Protein AF-A0A183ELN0-F1 (afdb_monomer_lite)

Structure (mmCIF, N/CA/C/O backbone):
data_AF-A0A183ELN0-F1
#
_entry.id   AF-A0A183ELN0-F1
#
loop_
_atom_site.group_PDB
_atom_site.id
_atom_site.type_symbol
_atom_site.label_atom_id
_atom_site.label_alt_id
_atom_site.label_comp_id
_atom_site.label_asym_id
_atom_site.label_entity_id
_atom_site.label_seq_id
_atom_site.pdbx_PDB_ins_code
_atom_site.Cartn_x
_atom_site.Cartn_y
_atom_site.Cartn_z
_atom_site.occupancy
_atom_site.B_iso_or_equiv
_atom_site.auth_seq_id
_atom_site.auth_comp_id
_atom_site.auth_asym_id
_atom_site.auth_atom_id
_atom_site.pdbx_PDB_model_num
ATOM 1 N N . MET A 1 1 ? 0.798 -30.654 -16.330 1.00 40.75 1 MET A N 1
ATOM 2 C CA . MET A 1 1 ? 1.778 -29.927 -17.165 1.00 40.75 1 MET A CA 1
ATOM 3 C C . MET A 1 1 ? 1.054 -28.760 -17.810 1.00 40.75 1 MET A C 1
ATOM 5 O O . MET A 1 1 ? 0.204 -29.004 -18.654 1.00 40.75 1 MET A O 1
ATOM 9 N N . PHE A 1 2 ? 1.305 -27.523 -17.384 1.00 49.59 2 PHE A N 1
ATOM 10 C CA . PHE A 1 2 ? 0.819 -26.365 -18.137 1.00 49.59 2 PHE A CA 1
ATOM 11 C C . PHE A 1 2 ? 1.759 -26.178 -19.331 1.00 49.59 2 PHE A C 1
ATOM 13 O O . PHE A 1 2 ? 2.960 -26.009 -19.137 1.00 49.59 2 PHE A O 1
ATOM 20 N N . GLN A 1 3 ? 1.237 -26.316 -20.551 1.00 63.47 3 GLN A N 1
ATOM 21 C CA . GLN A 1 3 ? 1.989 -26.006 -21.765 1.00 63.47 3 GLN A CA 1
ATOM 22 C C . GLN A 1 3 ? 2.299 -24.508 -21.789 1.00 63.47 3 GLN A C 1
ATOM 24 O O . GLN A 1 3 ? 1.417 -23.674 -21.592 1.00 63.47 3 GLN A O 1
ATOM 29 N N . ASP A 1 4 ? 3.569 -24.192 -22.020 1.00 69.19 4 ASP A N 1
ATOM 30 C CA . ASP A 1 4 ? 4.091 -22.834 -22.129 1.00 69.19 4 ASP A CA 1
ATOM 31 C C . ASP A 1 4 ? 3.572 -22.207 -23.440 1.00 69.19 4 ASP A C 1
ATOM 33 O O . ASP A 1 4 ? 4.168 -22.341 -24.509 1.00 69.19 4 ASP A O 1
ATOM 37 N N . CYS A 1 5 ? 2.404 -21.565 -23.393 1.00 77.38 5 CYS A N 1
ATOM 38 C CA . CYS A 1 5 ? 1.825 -20.890 -24.553 1.00 77.38 5 CYS A CA 1
ATOM 39 C C . CYS A 1 5 ? 2.474 -19.514 -24.735 1.00 77.38 5 CYS A C 1
ATOM 41 O O . CYS A 1 5 ? 2.133 -18.557 -24.040 1.00 77.38 5 CYS A O 1
ATOM 43 N N . ARG A 1 6 ? 3.403 -19.404 -25.691 1.00 81.81 6 ARG A N 1
ATOM 44 C CA . ARG A 1 6 ? 4.065 -18.139 -26.044 1.00 81.81 6 ARG A CA 1
ATOM 45 C C . ARG A 1 6 ? 3.425 -17.522 -27.281 1.00 81.81 6 ARG A C 1
ATOM 47 O O . ARG A 1 6 ? 3.367 -18.144 -28.337 1.00 81.81 6 ARG A O 1
ATOM 54 N N . LEU A 1 7 ? 2.982 -16.276 -27.146 1.00 78.94 7 LEU A N 1
ATOM 55 C CA . LEU A 1 7 ? 2.489 -15.448 -28.243 1.00 78.94 7 LEU A CA 1
ATOM 56 C C . LEU A 1 7 ? 3.510 -14.342 -28.505 1.00 78.94 7 LEU A C 1
ATOM 58 O O . LEU A 1 7 ? 3.923 -13.651 -27.576 1.00 78.94 7 LEU A O 1
ATOM 62 N N . ILE A 1 8 ? 3.922 -14.188 -29.762 1.00 82.50 8 ILE A N 1
ATOM 63 C CA . ILE A 1 8 ? 4.916 -13.195 -30.180 1.00 82.50 8 ILE A CA 1
ATOM 64 C C . ILE A 1 8 ? 4.251 -12.256 -31.182 1.00 82.50 8 ILE A C 1
ATOM 66 O O . ILE A 1 8 ? 3.688 -12.702 -32.181 1.00 82.50 8 ILE A O 1
ATOM 70 N N . LEU A 1 9 ? 4.330 -10.955 -30.912 1.00 83.25 9 LEU A N 1
ATOM 71 C CA . LEU A 1 9 ? 3.876 -9.903 -31.812 1.00 83.25 9 LEU A CA 1
ATOM 72 C C . LEU A 1 9 ? 5.075 -9.047 -32.210 1.00 83.25 9 LEU A C 1
ATOM 74 O O . LEU A 1 9 ? 5.796 -8.548 -31.350 1.00 83.25 9 LEU A O 1
ATOM 78 N N . HIS A 1 10 ? 5.270 -8.859 -33.512 1.00 84.12 10 HIS A N 1
ATOM 79 C CA . HIS A 1 10 ? 6.321 -7.983 -34.010 1.00 84.12 10 HIS A CA 1
ATOM 80 C C . HIS A 1 10 ? 5.958 -6.506 -33.778 1.00 84.12 10 HIS A C 1
ATOM 82 O O . HIS A 1 10 ? 4.845 -6.086 -34.098 1.00 84.12 10 HIS A O 1
ATOM 88 N N . HIS A 1 11 ? 6.896 -5.709 -33.258 1.00 84.56 11 HIS A N 1
ATOM 89 C CA . HIS A 1 11 ? 6.630 -4.322 -32.849 1.00 84.56 11 HIS A CA 1
ATOM 90 C C . HIS A 1 11 ? 6.236 -3.392 -34.005 1.00 84.56 11 HIS A C 1
ATOM 92 O O . HIS A 1 11 ? 5.456 -2.474 -33.781 1.00 84.56 11 HIS A O 1
ATOM 98 N N . SER A 1 12 ? 6.662 -3.670 -35.245 1.00 83.50 12 SER A N 1
ATOM 99 C CA . SER A 1 12 ? 6.245 -2.876 -36.418 1.00 83.50 12 SER A CA 1
ATOM 100 C C . SER A 1 12 ? 4.736 -2.914 -36.685 1.00 83.50 12 SER A C 1
ATOM 102 O O . SER A 1 12 ? 4.197 -2.059 -37.383 1.00 83.50 12 SER A O 1
ATOM 104 N N . LEU A 1 13 ? 4.036 -3.919 -36.151 1.00 84.75 13 LEU A N 1
ATOM 105 C CA . LEU A 1 13 ? 2.591 -4.057 -36.309 1.00 84.75 13 LEU A CA 1
ATOM 106 C C . LEU A 1 13 ? 1.816 -3.160 -35.341 1.00 84.75 13 LEU A C 1
ATOM 108 O O . LEU A 1 13 ? 0.599 -3.054 -35.459 1.00 84.75 13 LEU A O 1
ATOM 112 N N . VAL A 1 14 ? 2.495 -2.514 -34.394 1.00 87.50 14 VAL A N 1
ATOM 113 C CA . VAL A 1 14 ? 1.872 -1.629 -33.414 1.00 87.50 14 VAL A CA 1
ATOM 114 C C . VAL A 1 14 ? 1.881 -0.200 -33.949 1.00 87.50 14 VAL A C 1
ATOM 116 O O . VAL A 1 14 ? 2.933 0.371 -34.206 1.00 87.50 14 VAL A O 1
ATOM 119 N N . ALA A 1 15 ? 0.690 0.366 -34.128 1.00 85.06 15 ALA A N 1
ATOM 120 C CA . ALA A 1 15 ? 0.473 1.733 -34.594 1.00 85.06 15 ALA A CA 1
ATOM 121 C C . ALA A 1 15 ? 0.593 2.765 -33.475 1.00 85.06 15 ALA A C 1
ATOM 123 O O . ALA A 1 15 ? 1.015 3.895 -33.702 1.00 85.06 15 ALA A O 1
ATOM 124 N N . GLY A 1 16 ? 0.229 2.383 -32.255 1.00 85.31 16 GLY A N 1
ATOM 125 C CA . GLY A 1 16 ? 0.272 3.292 -31.125 1.00 85.31 16 GLY A CA 1
ATOM 126 C C . GLY A 1 16 ? -0.003 2.595 -29.809 1.00 85.31 16 GLY A C 1
ATOM 127 O O . GLY A 1 16 ? -0.461 1.450 -29.760 1.00 85.31 16 GLY A O 1
ATOM 128 N N . ILE A 1 17 ? 0.289 3.313 -28.732 1.00 91.81 17 ILE A N 1
ATOM 129 C CA . ILE A 1 17 ? 0.035 2.871 -27.369 1.00 91.81 17 ILE A CA 1
ATOM 130 C C . ILE A 1 17 ? -0.742 3.957 -26.630 1.00 91.81 17 ILE A C 1
ATOM 132 O O . ILE A 1 17 ? -0.337 5.117 -26.583 1.00 91.81 17 ILE A O 1
ATOM 136 N N . GLU A 1 18 ? -1.859 3.564 -26.033 1.00 89.69 18 GLU A N 1
ATOM 137 C CA . GLU A 1 18 ? -2.720 4.434 -25.245 1.00 89.69 18 GLU A CA 1
ATOM 138 C C . GLU A 1 18 ? -2.829 3.910 -23.819 1.00 89.69 18 GLU A C 1
ATOM 140 O O . GLU A 1 18 ? -2.987 2.711 -23.565 1.00 89.69 18 GLU A O 1
ATOM 145 N N . LYS A 1 19 ? -2.766 4.831 -22.862 1.00 85.81 19 LYS A N 1
ATOM 146 C CA . LYS A 1 19 ? -2.903 4.529 -21.442 1.00 85.81 19 LYS A CA 1
ATOM 147 C C . LYS A 1 19 ? -4.269 4.991 -20.967 1.00 85.81 19 LYS A C 1
ATOM 149 O O . LYS A 1 19 ? -4.564 6.182 -20.985 1.00 85.81 19 LYS A O 1
ATOM 154 N N . HIS A 1 20 ? -5.078 4.061 -20.476 1.00 80.06 20 HIS A N 1
ATOM 155 C CA . HIS A 1 20 ? -6.300 4.419 -19.768 1.00 80.06 20 HIS A CA 1
ATOM 156 C C . HIS A 1 20 ? -6.002 4.564 -18.279 1.00 80.06 20 HIS A C 1
ATOM 158 O O . HIS A 1 20 ? -5.509 3.633 -17.637 1.00 80.06 20 HIS A O 1
ATOM 164 N N . HIS A 1 21 ? -6.294 5.748 -17.742 1.00 63.47 21 HIS A N 1
ATOM 165 C CA . HIS A 1 21 ? -6.034 6.064 -16.345 1.00 63.47 21 HIS A CA 1
ATOM 166 C C . HIS A 1 21 ? -6.971 5.307 -15.391 1.00 63.47 21 HIS A C 1
ATOM 168 O O . HIS A 1 21 ? -8.067 4.874 -15.756 1.00 63.47 21 HIS A O 1
ATOM 174 N N . LYS A 1 22 ? -6.491 5.136 -14.157 1.00 58.16 22 LYS A N 1
ATOM 175 C CA . LYS A 1 22 ? -7.112 4.368 -13.077 1.00 58.16 22 LYS A CA 1
ATOM 176 C C . LYS A 1 22 ? -8.528 4.875 -12.793 1.00 58.16 22 LYS A C 1
ATOM 178 O O . LYS A 1 22 ? -8.730 6.040 -12.469 1.00 58.16 22 LYS A O 1
ATOM 183 N N . SER A 1 23 ? -9.507 3.974 -12.842 1.00 49.91 23 SER A N 1
ATOM 184 C CA . SER A 1 23 ? -10.727 4.157 -12.054 1.00 49.91 23 SER A CA 1
ATOM 185 C C . SER A 1 23 ? -10.307 4.113 -10.583 1.00 49.91 23 SER A C 1
ATOM 187 O O . SER A 1 23 ? -9.612 3.169 -10.200 1.00 49.91 23 SER A O 1
ATOM 189 N N . MET A 1 24 ? -10.713 5.107 -9.782 1.00 54.69 24 MET A N 1
ATOM 190 C CA . MET A 1 24 ? -10.350 5.295 -8.360 1.00 54.69 24 MET A CA 1
ATOM 191 C C . MET A 1 24 ? -10.509 4.044 -7.467 1.00 54.69 24 MET A C 1
ATOM 193 O O . MET A 1 24 ? -10.002 4.016 -6.352 1.00 54.69 24 MET A O 1
ATOM 197 N N . PHE A 1 25 ? -11.166 2.991 -7.959 1.00 57.28 25 PHE A N 1
ATOM 198 C CA . PHE A 1 25 ? -11.495 1.777 -7.219 1.00 57.28 25 PHE A CA 1
ATOM 199 C C . PHE A 1 25 ? -10.745 0.508 -7.668 1.00 57.28 25 PHE A C 1
ATOM 201 O O . PHE A 1 25 ? -10.980 -0.557 -7.098 1.00 57.28 25 PHE A O 1
ATOM 208 N N . ARG A 1 26 ? -9.855 0.549 -8.678 1.00 59.41 26 ARG A N 1
ATOM 209 C CA . ARG A 1 26 ? -9.108 -0.651 -9.124 1.00 59.41 26 ARG A CA 1
ATOM 210 C C . ARG A 1 26 ? -7.592 -0.431 -9.152 1.00 59.41 26 ARG A C 1
ATOM 212 O O . ARG A 1 26 ? -7.093 0.443 -9.849 1.00 59.41 26 ARG A O 1
ATOM 219 N N . ARG A 1 27 ? -6.856 -1.294 -8.436 1.00 59.81 27 ARG A N 1
ATOM 220 C CA . ARG A 1 27 ? -5.383 -1.291 -8.266 1.00 59.81 27 ARG A CA 1
ATOM 221 C C . ARG A 1 27 ? -4.578 -1.722 -9.513 1.00 59.81 27 ARG A C 1
ATOM 223 O O . ARG A 1 27 ? -3.492 -2.267 -9.371 1.00 59.81 27 ARG A O 1
ATOM 230 N N . GLY A 1 28 ? -5.083 -1.512 -10.728 1.00 64.38 28 GLY A N 1
ATOM 231 C CA . GLY A 1 28 ? -4.433 -2.017 -11.941 1.00 64.38 28 GLY A CA 1
ATOM 232 C C . GLY A 1 28 ? -4.559 -1.087 -13.137 1.00 64.38 28 GLY A C 1
ATOM 233 O O . GLY A 1 28 ? -5.660 -0.644 -13.470 1.00 64.38 28 GLY A O 1
ATOM 234 N N . GLY A 1 29 ? -3.428 -0.804 -13.783 1.00 80.19 29 GLY A N 1
ATOM 235 C CA . GLY A 1 29 ? -3.370 -0.031 -15.016 1.00 80.19 29 GLY A CA 1
ATOM 236 C C . GLY A 1 29 ? -3.860 -0.808 -16.234 1.00 80.19 29 GLY A C 1
ATOM 237 O O . GLY A 1 29 ? -3.706 -2.031 -16.328 1.00 80.19 29 GLY A O 1
ATOM 238 N N . LYS A 1 30 ? -4.440 -0.084 -17.193 1.00 89.00 30 LYS A N 1
ATOM 239 C CA . LYS A 1 30 ? -4.860 -0.626 -18.486 1.00 89.00 30 LYS A CA 1
ATOM 240 C C . LYS A 1 30 ? -4.117 0.093 -19.604 1.00 89.00 30 LYS A C 1
ATOM 242 O O . LYS A 1 30 ? -4.206 1.313 -19.729 1.00 89.00 30 LYS A O 1
ATOM 247 N N . ILE A 1 31 ? -3.462 -0.690 -20.451 1.00 90.19 31 ILE A N 1
ATOM 248 C CA . ILE A 1 31 ? -2.777 -0.210 -21.649 1.00 90.19 31 ILE A CA 1
ATOM 249 C C . ILE A 1 31 ? -3.459 -0.824 -22.868 1.00 90.19 31 ILE A C 1
ATOM 251 O O . ILE A 1 31 ? -3.755 -2.020 -22.890 1.00 90.19 31 ILE A O 1
ATOM 255 N N . ILE A 1 32 ? -3.740 0.002 -23.869 1.00 90.38 32 ILE A N 1
ATOM 256 C CA . ILE A 1 32 ? -4.279 -0.422 -25.158 1.00 90.38 32 ILE A CA 1
ATOM 257 C C . ILE A 1 32 ? -3.183 -0.243 -26.205 1.00 90.38 32 ILE A C 1
ATOM 259 O O . ILE A 1 32 ? -2.600 0.827 -26.337 1.00 90.38 32 ILE A O 1
ATOM 263 N N . LEU A 1 33 ? -2.899 -1.315 -26.933 1.00 90.62 33 LEU A N 1
ATOM 264 C CA . LEU A 1 33 ? -2.018 -1.327 -28.090 1.00 90.62 33 LEU A CA 1
ATOM 265 C C . LEU A 1 33 ? -2.893 -1.288 -29.335 1.00 90.62 33 LEU A C 1
ATOM 267 O O . LEU A 1 33 ? -3.623 -2.246 -29.585 1.00 90.62 33 LEU A O 1
ATOM 271 N N . SER A 1 34 ? -2.816 -0.215 -30.108 1.00 89.25 34 SER A N 1
ATOM 272 C CA . SER A 1 34 ? -3.483 -0.117 -31.405 1.00 89.25 34 SER A CA 1
ATOM 273 C C . SER A 1 34 ? -2.588 -0.755 -32.462 1.00 89.25 34 SER A C 1
ATOM 275 O O . SER A 1 34 ? -1.395 -0.460 -32.523 1.00 89.25 34 SER A O 1
ATOM 277 N N . LEU A 1 35 ? -3.136 -1.652 -33.275 1.00 88.31 35 LEU A N 1
ATOM 278 C CA . LEU A 1 35 ? -2.415 -2.378 -34.318 1.00 88.31 35 LEU A CA 1
ATOM 279 C C . LEU A 1 35 ? -2.698 -1.766 -35.687 1.00 88.31 35 LEU A C 1
ATOM 281 O O . LEU A 1 35 ? -3.818 -1.332 -35.964 1.00 88.31 35 LEU A O 1
ATOM 285 N N . HIS A 1 36 ? -1.695 -1.775 -36.560 1.00 82.50 36 HIS A N 1
ATOM 286 C CA . HIS A 1 36 ? -1.895 -1.417 -37.955 1.00 82.50 36 HIS A CA 1
ATOM 287 C C . HIS A 1 36 ? -2.832 -2.432 -38.627 1.00 82.50 36 HIS A C 1
ATOM 289 O O . HIS A 1 36 ? -2.654 -3.644 -38.444 1.00 82.50 36 HIS A O 1
ATOM 295 N N . PRO A 1 37 ? -3.806 -1.971 -39.433 1.00 73.44 37 PRO A N 1
ATOM 296 C CA . PRO A 1 37 ? -4.573 -2.870 -40.275 1.00 73.44 37 PRO A CA 1
ATOM 297 C C . PRO A 1 37 ? -3.613 -3.575 -41.235 1.00 73.44 37 PRO A C 1
ATOM 299 O O . PRO A 1 37 ? -2.693 -2.965 -41.787 1.00 73.44 37 PRO A O 1
ATOM 302 N N . ARG A 1 38 ? -3.804 -4.882 -41.421 1.00 66.69 38 ARG A N 1
ATOM 303 C CA . ARG A 1 38 ? -2.956 -5.657 -42.328 1.00 66.69 38 ARG A CA 1
ATOM 304 C C . ARG A 1 38 ? -3.106 -5.100 -43.755 1.00 66.69 38 ARG A C 1
ATOM 306 O O . ARG A 1 38 ? -4.242 -4.962 -44.211 1.00 66.69 38 ARG A O 1
ATOM 313 N N . PRO A 1 39 ? -2.005 -4.814 -44.473 1.00 61.81 39 PRO A N 1
ATOM 314 C CA . PRO A 1 39 ? -2.083 -4.335 -45.847 1.00 61.81 39 PRO A CA 1
ATOM 315 C C . PRO A 1 39 ? -2.762 -5.381 -46.742 1.00 61.81 39 PRO A C 1
ATOM 317 O O . PRO A 1 39 ? -2.436 -6.573 -46.699 1.00 61.81 39 PRO A O 1
ATOM 320 N N . ALA A 1 40 ? -3.733 -4.931 -47.538 1.00 56.09 40 ALA A N 1
ATOM 321 C CA . ALA A 1 40 ? -4.451 -5.769 -48.488 1.00 56.09 40 ALA A CA 1
ATOM 322 C C . ALA A 1 40 ? -3.464 -6.316 -49.534 1.00 56.09 40 ALA A C 1
ATOM 324 O O . ALA A 1 40 ? -2.831 -5.548 -50.251 1.00 56.09 40 ALA A O 1
ATOM 325 N N . GLY A 1 41 ? -3.299 -7.641 -49.586 1.00 60.38 41 GLY A N 1
ATOM 326 C CA . GLY A 1 41 ? -2.405 -8.312 -50.542 1.00 60.38 41 GLY A CA 1
ATOM 327 C C . GLY A 1 41 ? -1.525 -9.408 -49.940 1.00 60.38 41 GLY A C 1
ATOM 328 O O . GLY A 1 41 ? -1.008 -10.245 -50.673 1.00 60.38 41 GLY A O 1
ATOM 329 N N . GLN A 1 42 ? -1.390 -9.472 -48.611 1.00 60.03 42 GLN A N 1
ATOM 330 C CA . GLN A 1 42 ? -0.623 -10.532 -47.953 1.00 60.03 42 GLN A CA 1
ATOM 331 C C . GLN A 1 42 ? -1.533 -11.718 -47.601 1.00 60.03 42 GLN A C 1
ATOM 333 O O . GLN A 1 42 ? -2.136 -11.787 -46.528 1.00 60.03 42 GLN A O 1
ATOM 338 N N . GLN A 1 43 ? -1.669 -12.646 -48.546 1.00 53.88 43 GLN A N 1
ATOM 339 C CA . GLN A 1 43 ? -2.430 -13.883 -48.379 1.00 53.88 43 GLN A CA 1
ATOM 340 C C . GLN A 1 43 ? -1.795 -14.733 -47.266 1.00 53.88 43 GLN A C 1
ATOM 342 O O . GLN A 1 43 ? -0.615 -15.073 -47.333 1.00 53.88 43 GLN A O 1
ATOM 347 N N . GLN A 1 44 ? -2.555 -15.057 -46.217 1.00 58.47 44 GLN A N 1
ATOM 348 C CA . GLN A 1 44 ? -2.066 -15.865 -45.097 1.00 58.47 44 GLN A CA 1
ATOM 349 C C . GLN A 1 44 ? -2.794 -17.206 -45.035 1.00 58.47 44 GLN A C 1
ATOM 351 O O . GLN A 1 44 ? -4.021 -17.275 -45.030 1.00 58.47 44 GLN A O 1
ATOM 356 N N . ARG A 1 45 ? -1.984 -18.268 -44.972 1.00 56.25 45 ARG A N 1
ATOM 357 C CA . ARG A 1 45 ? -2.365 -19.644 -44.654 1.00 56.25 45 ARG A CA 1
ATOM 358 C C . ARG A 1 45 ? -2.680 -19.716 -43.156 1.00 56.25 45 ARG A C 1
ATOM 360 O O . ARG A 1 45 ? -1.775 -19.856 -42.343 1.00 56.25 45 ARG A O 1
ATOM 367 N N . GLY A 1 46 ? -3.948 -19.576 -42.788 1.00 63.75 46 GLY A N 1
ATOM 368 C CA . GLY A 1 46 ? -4.412 -19.718 -41.409 1.00 63.75 46 GLY A CA 1
ATOM 369 C C . GLY A 1 46 ? -5.943 -19.699 -41.325 1.00 63.75 46 GLY A C 1
ATOM 370 O O . GLY A 1 46 ? -6.583 -19.177 -42.234 1.00 63.75 46 GLY A O 1
ATOM 371 N N . PRO A 1 47 ? -6.545 -20.261 -40.263 1.00 63.50 47 PRO A N 1
ATOM 372 C CA . PRO A 1 47 ? -7.995 -20.472 -40.172 1.00 63.50 47 PRO A CA 1
ATOM 373 C C . PRO A 1 47 ? -8.833 -19.184 -40.079 1.00 63.50 47 PRO A C 1
ATOM 375 O O . PRO A 1 47 ? -10.027 -19.228 -40.355 1.00 63.50 47 PRO A O 1
ATOM 378 N N . PHE A 1 48 ? -8.231 -18.041 -39.725 1.00 58.66 48 PHE A N 1
ATOM 379 C CA . PHE A 1 48 ? -8.921 -16.750 -39.620 1.00 58.66 48 PHE A CA 1
ATOM 380 C C . PHE A 1 48 ? -8.179 -15.657 -40.399 1.00 58.66 48 PHE A C 1
ATOM 382 O O . PHE A 1 48 ? -6.988 -15.423 -40.186 1.00 58.66 48 PHE A O 1
ATOM 389 N N . SER A 1 49 ? -8.895 -14.987 -41.305 1.00 60.22 49 SER A N 1
ATOM 390 C CA . SER A 1 49 ? -8.361 -13.999 -42.256 1.00 60.22 49 SER A CA 1
ATOM 391 C C . SER A 1 49 ? -8.456 -12.549 -41.770 1.00 60.22 49 SER A C 1
ATOM 393 O O . SER A 1 49 ? -7.662 -11.710 -42.195 1.00 60.22 49 SER A O 1
ATOM 395 N N . SER A 1 50 ? -9.380 -12.249 -40.856 1.00 66.81 50 SER A N 1
ATOM 396 C CA . SER A 1 50 ? -9.584 -10.910 -40.299 1.00 66.81 50 SER A CA 1
ATOM 397 C C . SER A 1 50 ? -10.111 -10.975 -38.869 1.00 66.81 50 SER A C 1
ATOM 399 O O . SER A 1 50 ? -10.940 -11.824 -38.547 1.00 66.81 50 SER A O 1
ATOM 401 N N . SER A 1 51 ? -9.668 -10.040 -38.030 1.00 72.88 51 SER A N 1
ATOM 402 C CA . SER A 1 51 ? -10.222 -9.792 -36.697 1.00 72.88 51 SER A CA 1
ATOM 403 C C . SER A 1 51 ? -11.132 -8.559 -36.751 1.00 72.88 51 SER A C 1
ATOM 405 O O . SER A 1 51 ? -10.759 -7.581 -37.399 1.00 72.88 51 SER A O 1
ATOM 407 N N . PRO A 1 52 ? -12.283 -8.550 -36.053 1.00 76.81 52 PRO A N 1
ATOM 408 C CA . PRO A 1 52 ? -13.116 -7.353 -35.913 1.00 76.81 52 PRO A CA 1
ATOM 409 C C . PRO A 1 52 ? -12.465 -6.264 -35.040 1.00 76.81 52 PRO A C 1
ATOM 411 O O . PRO A 1 52 ? -12.909 -5.119 -35.052 1.00 76.81 52 PRO A O 1
ATOM 414 N N . PHE A 1 53 ? -11.414 -6.597 -34.282 1.00 81.38 53 PHE A N 1
ATOM 415 C CA . PHE A 1 53 ? -10.697 -5.665 -33.411 1.00 81.38 53 PHE A CA 1
ATOM 416 C C . PHE A 1 53 ? -9.241 -5.498 -33.852 1.00 81.38 53 PHE A C 1
ATOM 418 O O . PHE A 1 53 ? -8.528 -6.485 -34.043 1.00 81.38 53 PHE A O 1
ATOM 425 N N . ASN A 1 54 ? -8.792 -4.243 -33.932 1.00 86.31 54 ASN A N 1
ATOM 426 C CA . ASN A 1 54 ? -7.414 -3.856 -34.261 1.00 86.31 54 ASN A CA 1
ATOM 427 C C . ASN A 1 54 ? -6.649 -3.356 -33.029 1.00 86.31 54 ASN A C 1
ATOM 429 O O . ASN A 1 54 ? -5.796 -2.482 -33.136 1.00 86.31 54 ASN A O 1
ATOM 433 N N . TYR A 1 55 ? -6.977 -3.856 -31.838 1.00 88.56 55 TYR A N 1
ATOM 434 C CA . TYR A 1 55 ? -6.282 -3.466 -30.618 1.00 88.56 55 TYR A CA 1
ATOM 435 C C . TYR A 1 55 ? -6.100 -4.641 -29.661 1.00 88.56 55 TYR A C 1
ATOM 437 O O . TYR A 1 55 ? -6.913 -5.564 -29.616 1.00 88.56 55 TYR A O 1
ATOM 445 N N . ILE A 1 56 ? -5.040 -4.580 -28.858 1.00 89.44 56 ILE A N 1
ATOM 446 C CA . ILE A 1 56 ? -4.767 -5.516 -27.768 1.00 89.44 56 ILE A CA 1
ATOM 447 C C . ILE A 1 56 ? -4.851 -4.756 -26.453 1.00 89.44 56 ILE A C 1
ATOM 449 O O . ILE A 1 56 ? -4.299 -3.668 -26.306 1.00 89.44 56 ILE A O 1
ATOM 453 N N . ARG A 1 57 ? -5.538 -5.339 -25.472 1.00 89.94 57 ARG A N 1
ATOM 454 C CA . ARG A 1 57 ? -5.680 -4.754 -24.140 1.00 89.94 57 ARG A CA 1
ATOM 455 C C . ARG A 1 57 ? -4.814 -5.501 -23.134 1.00 89.94 57 ARG A C 1
ATOM 457 O O . ARG A 1 57 ? -5.100 -6.652 -22.816 1.00 89.94 57 ARG A O 1
ATOM 464 N N . LEU A 1 58 ? -3.821 -4.812 -22.586 1.00 88.75 58 LEU A N 1
ATOM 465 C CA . LEU A 1 58 ? -2.982 -5.293 -21.496 1.00 88.75 58 LEU A CA 1
ATOM 466 C C . LEU A 1 58 ? -3.530 -4.779 -20.160 1.00 88.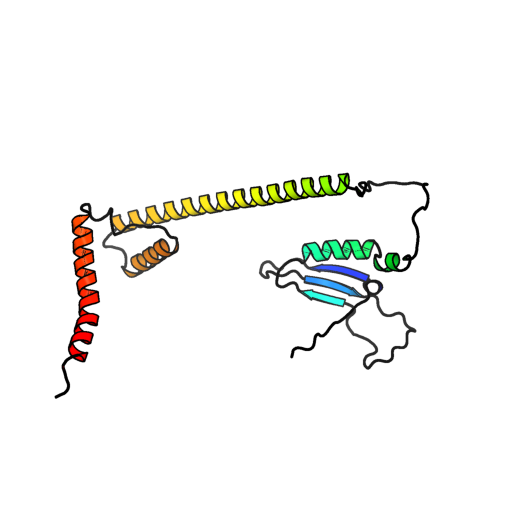75 58 LEU A C 1
ATOM 468 O O . LEU A 1 58 ? -3.799 -3.585 -20.004 1.00 88.75 58 LEU A O 1
ATOM 472 N N . VAL A 1 59 ? -3.721 -5.687 -19.203 1.00 88.06 59 VAL A N 1
ATOM 473 C CA . VAL A 1 59 ? -4.234 -5.372 -17.862 1.00 88.06 59 VAL A CA 1
ATOM 474 C C . VAL A 1 59 ? -3.201 -5.797 -16.830 1.00 88.06 59 VAL A C 1
ATOM 476 O O . VAL A 1 59 ? -2.891 -6.980 -16.705 1.00 88.06 59 VAL A O 1
ATOM 479 N N . PHE A 1 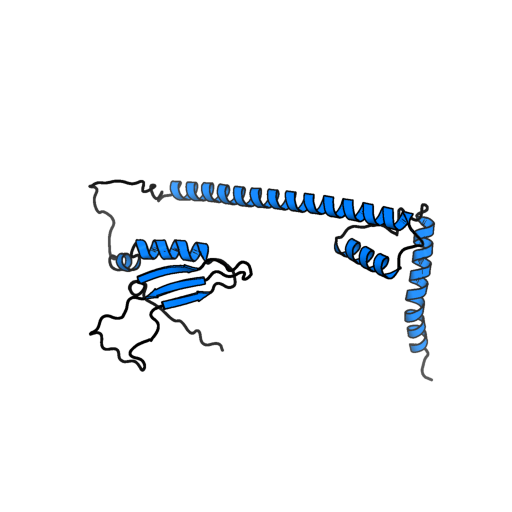60 ? -2.697 -4.828 -16.074 1.00 86.38 60 PHE A N 1
ATOM 480 C CA . PHE A 1 60 ? -1.657 -5.032 -15.074 1.00 86.38 60 PHE A CA 1
ATOM 481 C C . PHE A 1 60 ? -2.316 -5.255 -13.715 1.00 86.38 60 PHE A C 1
ATOM 483 O O . PHE A 1 60 ? -3.027 -4.387 -13.214 1.00 86.38 60 PHE A O 1
ATOM 490 N N . ARG A 1 61 ? -2.123 -6.441 -13.127 1.00 83.44 61 ARG A N 1
ATOM 491 C CA . ARG A 1 61 ? -2.717 -6.803 -11.823 1.00 83.44 61 ARG A CA 1
ATOM 492 C C . ARG A 1 61 ? -1.814 -6.451 -10.638 1.00 83.44 61 ARG A C 1
ATOM 494 O O . ARG A 1 61 ? -2.317 -6.291 -9.533 1.00 83.44 61 ARG A O 1
ATOM 501 N N . ASN A 1 62 ? -0.509 -6.324 -10.879 1.00 82.69 62 ASN A N 1
ATOM 502 C CA . ASN A 1 62 ? 0.532 -6.186 -9.856 1.00 82.69 62 ASN A CA 1
ATOM 503 C C . ASN A 1 62 ? 1.302 -4.853 -9.957 1.00 82.69 62 ASN A C 1
ATOM 505 O O . ASN A 1 62 ? 2.390 -4.741 -9.403 1.00 82.69 62 ASN A O 1
ATOM 509 N N . GLY A 1 63 ? 0.755 -3.852 -10.655 1.00 80.56 63 GLY A N 1
ATOM 510 C CA . GLY A 1 63 ? 1.465 -2.603 -10.954 1.00 80.56 63 GLY A CA 1
ATOM 511 C C . GLY A 1 63 ? 2.455 -2.735 -12.123 1.00 80.56 63 GLY A C 1
ATOM 512 O O . GLY A 1 63 ? 2.434 -3.732 -12.849 1.00 80.56 63 GLY A O 1
ATOM 513 N N . GLY A 1 64 ? 3.317 -1.729 -12.307 1.00 84.00 64 GLY A N 1
ATOM 514 C CA . GLY A 1 64 ? 4.347 -1.695 -13.360 1.00 84.00 64 GLY A CA 1
ATOM 515 C C . GLY A 1 64 ? 3.869 -1.165 -14.718 1.00 84.00 64 GLY A C 1
ATOM 516 O O . GLY A 1 64 ? 4.645 -1.107 -15.670 1.00 84.00 64 GLY A O 1
ATOM 517 N N . GLU A 1 65 ? 2.607 -0.743 -14.821 1.00 87.50 65 GLU A N 1
ATOM 518 C CA . GLU A 1 65 ? 2.037 -0.188 -16.050 1.00 87.50 65 GLU A CA 1
ATOM 519 C C . GLU A 1 65 ? 2.749 1.089 -16.511 1.00 87.50 65 GLU A C 1
ATOM 521 O O . GLU A 1 65 ? 2.888 1.317 -17.709 1.00 87.50 65 GLU A O 1
ATOM 526 N N . ASP A 1 66 ? 3.194 1.922 -15.570 1.00 86.19 66 ASP A N 1
ATOM 527 C CA . ASP A 1 66 ? 3.739 3.248 -15.859 1.00 86.19 66 ASP A CA 1
ATOM 528 C C . ASP A 1 66 ? 5.130 3.125 -16.483 1.00 86.19 66 ASP A C 1
ATOM 530 O O . ASP A 1 66 ? 5.395 3.697 -17.538 1.00 86.19 66 ASP A O 1
ATOM 534 N N . GLU A 1 67 ? 5.981 2.295 -15.877 1.00 88.75 67 GLU A N 1
ATOM 535 C CA . GLU A 1 67 ? 7.315 1.986 -16.386 1.00 88.75 67 GLU A CA 1
ATOM 536 C C . GLU A 1 67 ? 7.246 1.273 -17.741 1.00 88.75 67 GLU A C 1
ATOM 538 O O . GLU A 1 67 ? 7.956 1.652 -18.676 1.00 88.75 67 GLU A O 1
ATOM 543 N N . PHE A 1 68 ? 6.352 0.284 -17.880 1.00 90.75 68 PHE A N 1
ATOM 544 C CA . PHE A 1 68 ? 6.148 -0.406 -19.152 1.00 90.75 68 PHE A CA 1
ATOM 545 C C . PHE A 1 68 ? 5.690 0.563 -20.243 1.00 90.75 68 PHE A C 1
ATOM 547 O O . PHE A 1 68 ? 6.230 0.532 -21.346 1.00 90.75 68 PHE A O 1
ATOM 554 N N . PHE A 1 69 ? 4.711 1.427 -19.953 1.00 90.94 69 PHE A N 1
ATOM 555 C CA . PHE A 1 69 ? 4.186 2.384 -20.924 1.00 90.94 69 PHE A CA 1
ATOM 556 C C . PHE A 1 69 ? 5.277 3.330 -21.426 1.00 90.94 69 PHE A C 1
ATOM 558 O O . PHE A 1 69 ? 5.433 3.473 -22.637 1.00 90.94 69 PHE A O 1
ATOM 565 N N . GLU A 1 70 ? 6.056 3.929 -20.523 1.00 90.19 70 GLU A N 1
ATOM 566 C CA . GLU A 1 70 ? 7.141 4.843 -20.895 1.00 90.19 70 GLU A CA 1
ATOM 567 C C . GLU A 1 70 ? 8.215 4.135 -21.726 1.00 90.19 70 GLU A C 1
ATOM 569 O O . GLU A 1 70 ? 8.586 4.609 -22.801 1.00 90.19 70 GLU A O 1
ATOM 574 N N . LYS A 1 71 ? 8.659 2.949 -21.291 1.00 90.50 71 LYS A N 1
ATOM 575 C CA . LYS A 1 71 ? 9.671 2.171 -22.020 1.00 90.50 71 LYS A CA 1
ATOM 576 C C . LYS A 1 71 ? 9.194 1.718 -23.388 1.00 90.50 71 LYS A C 1
ATOM 578 O O . LYS A 1 71 ? 9.946 1.772 -24.359 1.00 90.50 71 LYS A O 1
ATOM 583 N N . TYR A 1 72 ? 7.949 1.275 -23.477 1.00 90.75 72 TYR A N 1
ATOM 584 C CA . TYR A 1 72 ? 7.382 0.811 -24.730 1.00 90.75 72 TYR A CA 1
ATOM 585 C C . TYR A 1 72 ? 7.135 1.967 -25.702 1.00 90.75 72 TYR A C 1
ATOM 587 O O . TYR A 1 72 ? 7.412 1.844 -26.891 1.00 90.75 72 TYR A O 1
ATOM 595 N N . LYS A 1 73 ? 6.678 3.119 -25.202 1.00 90.44 73 LYS A N 1
ATOM 596 C CA . LYS A 1 73 ? 6.525 4.348 -25.987 1.00 90.44 73 LYS A CA 1
ATOM 597 C C . LYS A 1 73 ? 7.867 4.845 -26.529 1.00 90.44 73 LYS A C 1
ATOM 599 O O . LYS A 1 73 ? 7.943 5.200 -27.702 1.00 90.44 73 LYS A O 1
ATOM 604 N N . GLU A 1 74 ? 8.922 4.819 -25.712 1.00 89.12 74 GLU A N 1
ATOM 605 C CA . GLU A 1 74 ? 10.299 5.107 -26.139 1.00 89.12 74 GLU A CA 1
ATOM 606 C C . GLU A 1 74 ? 10.748 4.135 -27.246 1.00 89.12 74 GLU A C 1
ATOM 608 O O . GLU A 1 74 ? 11.256 4.561 -28.283 1.00 89.12 74 GLU A O 1
ATOM 613 N N . ALA A 1 75 ? 10.495 2.833 -27.073 1.00 86.94 75 ALA A N 1
ATOM 614 C CA . ALA A 1 75 ? 10.859 1.811 -28.053 1.00 86.94 75 ALA A CA 1
ATOM 615 C C . ALA A 1 75 ? 10.118 1.957 -29.395 1.00 86.94 75 ALA A C 1
ATOM 617 O O . ALA A 1 75 ? 10.728 1.750 -30.448 1.00 86.94 75 ALA A O 1
ATOM 618 N N . LEU A 1 76 ? 8.833 2.338 -29.356 1.00 86.69 76 LEU A N 1
ATOM 619 C CA . LEU A 1 76 ? 8.035 2.670 -30.540 1.00 86.69 76 LEU A CA 1
ATOM 620 C C . LEU A 1 76 ? 8.547 3.935 -31.232 1.00 86.69 76 LEU A C 1
ATOM 622 O O . LEU A 1 76 ? 8.723 3.925 -32.442 1.00 86.69 76 LEU A O 1
ATOM 626 N N . GLY A 1 77 ? 8.834 5.002 -30.481 1.00 84.12 77 GLY A N 1
ATOM 627 C CA . GLY A 1 77 ? 9.321 6.262 -31.054 1.00 84.12 77 GLY A CA 1
ATOM 628 C C . GLY A 1 77 ? 10.699 6.151 -31.715 1.00 84.12 77 GLY A C 1
ATOM 629 O O . GLY A 1 77 ? 11.021 6.931 -32.605 1.00 84.12 77 GLY A O 1
ATOM 630 N N . LEU A 1 78 ? 11.512 5.179 -31.295 1.00 83.19 78 LEU A N 1
ATOM 631 C CA . LEU A 1 78 ? 12.850 4.932 -31.836 1.00 83.19 78 LEU A CA 1
ATOM 632 C C . LEU A 1 78 ? 12.902 3.818 -32.892 1.00 83.19 78 LEU A C 1
ATOM 634 O O . LEU A 1 78 ? 14.013 3.460 -33.295 1.00 83.19 78 LEU A O 1
ATOM 638 N N . ASN A 1 79 ? 11.756 3.240 -33.280 1.00 79.94 79 ASN A N 1
ATOM 639 C CA . ASN A 1 79 ? 11.659 2.062 -34.149 1.00 79.94 79 ASN A CA 1
ATOM 640 C C . ASN A 1 79 ? 12.739 1.018 -33.833 1.00 79.94 79 ASN A C 1
ATOM 642 O O . ASN A 1 79 ? 13.507 0.600 -34.701 1.00 79.94 79 ASN A O 1
ATOM 646 N N . MET A 1 80 ? 12.872 0.624 -32.563 1.00 76.38 80 MET A N 1
ATOM 647 C CA . MET A 1 80 ? 14.033 -0.165 -32.121 1.00 76.38 80 MET A CA 1
ATOM 648 C C . MET A 1 80 ? 14.218 -1.487 -32.890 1.00 76.38 80 MET A C 1
ATOM 650 O O . MET A 1 80 ? 15.345 -1.969 -32.992 1.00 76.38 80 MET A O 1
ATOM 654 N N . TRP A 1 81 ? 13.141 -2.033 -33.466 1.00 79.88 81 TRP A N 1
ATOM 655 C CA . TRP A 1 81 ? 13.153 -3.221 -34.329 1.00 79.88 81 TRP A CA 1
ATOM 656 C C . TRP A 1 81 ? 13.863 -3.009 -35.675 1.00 79.88 81 TRP A C 1
ATOM 658 O O . TRP A 1 81 ? 14.374 -3.964 -36.249 1.00 79.88 81 TRP A O 1
ATOM 668 N N . GLU A 1 82 ? 13.949 -1.779 -36.181 1.00 70.81 82 GLU A N 1
ATOM 669 C CA . GLU A 1 82 ? 14.679 -1.463 -37.420 1.00 70.81 82 GLU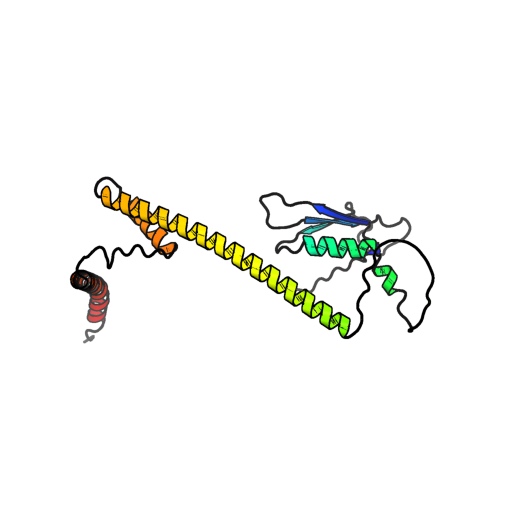 A CA 1
ATOM 670 C C . GLU A 1 82 ? 16.190 -1.416 -37.177 1.00 70.81 82 GLU A C 1
ATOM 672 O O . GLU A 1 82 ? 16.985 -1.769 -38.046 1.00 70.81 82 GLU A O 1
ATOM 677 N N . ARG A 1 83 ? 16.606 -1.057 -35.958 1.00 61.38 83 ARG A N 1
ATOM 678 C CA . ARG A 1 83 ? 18.027 -0.943 -35.590 1.00 61.38 83 ARG A CA 1
ATOM 679 C C . ARG A 1 83 ? 18.718 -2.302 -35.481 1.00 61.38 83 ARG A C 1
ATOM 681 O O . ARG A 1 83 ? 19.940 -2.359 -35.551 1.00 61.38 83 ARG A O 1
ATOM 688 N N . THR A 1 84 ? 17.960 -3.387 -35.321 1.00 53.66 84 THR A N 1
ATOM 689 C CA . THR A 1 84 ? 18.506 -4.749 -35.208 1.00 53.66 84 THR A CA 1
ATOM 690 C C . THR A 1 84 ? 18.894 -5.352 -36.565 1.00 53.66 84 THR A C 1
ATOM 692 O O . THR A 1 84 ? 19.694 -6.281 -36.597 1.00 53.66 84 THR A O 1
ATOM 695 N N . LEU A 1 85 ? 18.395 -4.812 -37.687 1.00 49.75 85 LEU A N 1
ATOM 696 C CA . LEU A 1 85 ? 18.773 -5.271 -39.034 1.00 49.75 85 LEU A CA 1
ATOM 697 C C . LEU A 1 85 ? 20.151 -4.750 -39.485 1.00 49.75 85 LEU A C 1
ATOM 699 O O . LEU A 1 85 ? 20.768 -5.340 -40.368 1.00 49.75 85 LEU A O 1
ATOM 703 N N . SER A 1 86 ? 20.683 -3.712 -38.836 1.00 45.31 86 SER A N 1
ATOM 704 C CA . SER A 1 86 ? 22.046 -3.207 -39.054 1.00 45.31 86 SER A CA 1
ATOM 705 C C . SER A 1 86 ? 22.997 -3.798 -38.014 1.00 45.31 86 SER A C 1
ATOM 707 O O . SER A 1 86 ? 23.460 -3.111 -37.105 1.00 45.31 86 SER A O 1
ATOM 709 N N . GLY A 1 87 ? 23.218 -5.109 -38.098 1.00 58.66 87 GLY A N 1
ATOM 710 C CA . GLY A 1 87 ? 23.831 -5.893 -37.027 1.00 58.66 87 GLY A CA 1
ATOM 711 C C . GLY A 1 87 ? 25.097 -6.676 -37.368 1.00 58.66 87 GLY A C 1
ATOM 712 O O . GLY A 1 87 ? 25.343 -7.649 -36.676 1.00 58.66 87 GLY A O 1
ATOM 713 N N . VAL A 1 88 ? 25.889 -6.313 -38.383 1.00 40.38 88 VAL A N 1
ATOM 714 C CA . VAL A 1 88 ? 27.273 -6.800 -38.612 1.00 40.38 88 VAL A CA 1
ATOM 715 C C . VAL A 1 88 ? 27.948 -5.701 -39.448 1.00 40.38 88 VAL A C 1
ATOM 717 O O . VAL A 1 88 ? 27.433 -5.381 -40.505 1.00 40.38 88 VAL A O 1
ATOM 720 N N . CYS A 1 89 ? 29.005 -4.979 -39.096 1.00 33.16 89 CYS A N 1
ATOM 721 C CA . CYS A 1 89 ? 30.140 -5.155 -38.205 1.00 33.16 89 CYS A CA 1
ATOM 722 C C . CYS A 1 89 ? 30.806 -3.777 -37.993 1.00 33.16 89 CYS A C 1
ATOM 724 O O . CYS A 1 89 ? 30.593 -2.850 -38.772 1.00 33.16 89 CYS A O 1
ATOM 726 N N . SER A 1 90 ? 31.713 -3.733 -37.017 1.00 35.19 90 SER A N 1
ATOM 727 C CA . SER A 1 90 ? 32.871 -2.833 -36.972 1.00 35.19 90 SER A CA 1
ATOM 728 C C . SER A 1 90 ? 32.633 -1.402 -36.484 1.00 35.19 90 SER A C 1
ATOM 730 O O . SER A 1 90 ? 32.035 -0.550 -37.128 1.00 35.19 90 SER A O 1
ATOM 732 N N . SER A 1 91 ? 33.212 -1.152 -35.308 1.00 48.78 91 SER A N 1
ATOM 733 C CA . SER A 1 91 ? 34.141 -0.045 -35.069 1.00 48.78 91 SER A CA 1
ATOM 734 C C . SER A 1 91 ? 34.385 0.875 -36.271 1.00 48.78 91 SER A C 1
ATOM 736 O O . SER A 1 91 ? 34.797 0.406 -37.329 1.00 48.78 91 SER A O 1
ATOM 738 N N . SER A 1 92 ? 34.280 2.181 -36.015 1.00 55.91 92 SER A N 1
ATOM 739 C CA . SER A 1 92 ? 34.559 3.321 -36.902 1.00 55.91 92 SER A CA 1
ATOM 740 C C . SER A 1 92 ? 33.451 3.689 -37.899 1.00 55.91 92 SER A C 1
ATOM 742 O O . SER A 1 92 ? 33.253 3.035 -38.913 1.00 55.91 92 SER A O 1
ATOM 744 N N . ALA A 1 93 ? 32.759 4.800 -37.626 1.00 41.81 93 ALA A N 1
ATOM 745 C CA . ALA A 1 93 ? 32.076 5.600 -38.645 1.00 41.81 93 ALA A CA 1
ATOM 746 C C . ALA A 1 93 ? 31.814 7.029 -38.111 1.00 41.81 93 ALA A C 1
ATOM 748 O O . ALA A 1 93 ? 31.780 7.217 -36.893 1.00 41.81 93 ALA A O 1
ATOM 749 N N . PRO A 1 94 ? 31.706 8.046 -38.985 1.00 44.72 94 PRO A N 1
ATOM 750 C CA . PRO A 1 94 ? 32.398 9.317 -38.819 1.00 44.72 94 PRO A CA 1
ATOM 751 C C . PRO A 1 94 ? 31.545 10.430 -38.204 1.00 44.72 94 PRO A C 1
ATOM 753 O O . PRO A 1 94 ? 30.319 10.410 -38.193 1.00 44.72 94 PRO A O 1
ATOM 756 N N . VAL A 1 95 ? 32.269 11.437 -37.726 1.00 51.66 95 VAL A N 1
ATOM 757 C CA . VAL A 1 95 ? 31.813 12.793 -37.414 1.00 51.66 95 VAL A CA 1
ATOM 758 C C . VAL A 1 95 ? 31.124 13.482 -38.602 1.00 51.66 95 VAL A C 1
ATOM 760 O O . VAL A 1 95 ? 31.440 13.187 -39.750 1.00 51.66 95 VAL A O 1
ATOM 763 N N . LEU A 1 96 ? 30.306 14.493 -38.255 1.00 45.91 96 LEU A N 1
ATOM 764 C CA . LEU A 1 96 ? 29.576 15.485 -39.077 1.00 45.91 96 LEU A CA 1
ATOM 765 C C . LEU A 1 96 ? 28.123 15.041 -39.376 1.00 45.91 96 LEU A C 1
ATOM 767 O O . LEU A 1 96 ? 27.911 14.015 -39.992 1.00 45.91 96 LEU A O 1
ATOM 771 N N . SER A 1 97 ? 27.043 15.753 -39.026 1.00 40.06 97 SER A N 1
ATOM 772 C CA . SER A 1 97 ? 26.880 17.179 -38.741 1.00 40.06 97 SER A CA 1
ATOM 773 C C . SER A 1 97 ? 25.393 17.503 -38.421 1.00 40.06 97 SER A C 1
ATOM 775 O O . SER A 1 97 ? 24.558 17.193 -39.259 1.00 40.06 97 SER A O 1
ATOM 777 N N . ARG A 1 98 ? 25.133 18.217 -37.297 1.00 46.56 98 ARG A N 1
ATOM 778 C CA . ARG A 1 98 ? 24.096 19.277 -37.051 1.00 46.56 98 ARG A CA 1
ATOM 779 C C . ARG A 1 98 ? 22.598 18.856 -37.157 1.00 46.56 98 ARG A C 1
ATOM 781 O O . ARG A 1 98 ? 22.193 18.340 -38.180 1.00 46.56 98 ARG A O 1
ATOM 788 N N . ASN A 1 99 ? 21.675 19.051 -36.199 1.00 40.06 99 ASN A N 1
ATOM 789 C CA . ASN A 1 99 ? 21.469 20.110 -35.200 1.00 40.06 99 ASN A CA 1
ATOM 790 C C . ASN A 1 99 ? 20.485 19.676 -34.068 1.00 40.06 99 ASN A C 1
ATOM 792 O O . ASN A 1 99 ? 19.548 18.926 -34.312 1.00 40.06 99 ASN A O 1
ATOM 796 N N . SER A 1 100 ? 20.692 20.246 -32.868 1.00 46.00 100 SER A N 1
ATOM 797 C CA . SER A 1 100 ? 19.724 20.578 -31.790 1.00 46.00 100 SER A CA 1
ATOM 798 C C . SER A 1 100 ? 18.787 19.504 -31.193 1.00 46.00 100 SER A C 1
ATOM 800 O O . SER A 1 100 ? 17.640 19.372 -31.605 1.00 46.00 100 SER A O 1
ATOM 802 N N . ASN A 1 101 ? 19.219 18.832 -30.117 1.00 41.25 101 ASN A N 1
ATOM 803 C CA . ASN A 1 101 ? 18.856 19.176 -28.724 1.00 41.25 101 ASN A CA 1
ATOM 804 C C . ASN A 1 101 ? 19.290 18.059 -27.751 1.00 41.25 101 ASN A C 1
ATOM 806 O O . ASN A 1 101 ? 18.754 16.956 -27.753 1.00 41.25 101 ASN A O 1
ATOM 810 N N . THR A 1 102 ? 20.291 18.384 -26.923 1.00 44.19 102 THR A N 1
ATOM 811 C CA . THR A 1 102 ? 20.615 17.764 -25.622 1.00 44.19 102 THR A CA 1
ATOM 812 C C . THR A 1 102 ? 20.552 16.234 -25.545 1.00 44.19 102 THR A C 1
ATOM 814 O O . THR A 1 102 ? 19.800 15.661 -24.759 1.00 44.19 102 THR A O 1
ATOM 817 N N . MET A 1 103 ? 21.413 15.559 -26.308 1.00 45.44 103 MET A N 1
ATOM 818 C CA . MET A 1 103 ? 21.744 14.158 -26.058 1.00 45.44 103 MET A CA 1
ATOM 819 C C . MET A 1 103 ? 22.842 14.125 -24.986 1.00 45.44 103 MET A C 1
ATOM 821 O O . MET A 1 103 ? 24.003 14.419 -25.267 1.00 45.44 103 MET A O 1
ATOM 825 N N . LEU A 1 104 ? 22.468 13.837 -23.736 1.00 51.53 104 LEU A N 1
ATOM 826 C CA . LEU A 1 104 ? 23.432 13.606 -22.657 1.00 51.53 104 LEU A CA 1
ATOM 827 C C . LEU A 1 104 ? 24.435 12.532 -23.113 1.00 51.53 104 LEU A C 1
ATOM 829 O O . LEU A 1 104 ? 24.003 11.485 -23.611 1.00 51.53 104 LEU A O 1
ATOM 833 N N . PRO A 1 105 ? 25.754 12.750 -22.961 1.00 48.22 105 PRO A N 1
ATOM 834 C CA . PRO A 1 105 ? 26.741 11.779 -23.398 1.00 48.22 105 PRO A CA 1
ATOM 835 C C . PRO A 1 105 ? 26.507 10.486 -22.621 1.00 48.22 105 PRO A C 1
ATOM 837 O O . PRO A 1 105 ? 26.583 10.453 -21.389 1.00 48.22 105 PRO A O 1
ATOM 840 N N . ARG A 1 106 ? 26.189 9.405 -23.342 1.00 58.28 106 ARG A N 1
ATOM 841 C CA . ARG A 1 106 ? 26.190 8.056 -22.782 1.00 58.28 106 ARG A CA 1
ATOM 842 C C . ARG A 1 106 ? 27.628 7.810 -22.336 1.00 58.28 106 ARG A C 1
ATOM 844 O O . ARG A 1 106 ? 28.486 7.548 -23.168 1.00 58.28 106 ARG A O 1
ATOM 851 N N . ALA A 1 107 ? 27.903 7.981 -21.046 1.00 54.97 107 ALA A N 1
ATOM 852 C CA . ALA A 1 107 ? 29.213 7.710 -20.477 1.00 54.97 107 ALA A CA 1
ATOM 853 C C . ALA A 1 107 ? 29.463 6.202 -20.614 1.00 54.97 107 ALA A C 1
ATOM 855 O O . ALA A 1 107 ? 28.888 5.394 -19.881 1.00 54.97 107 ALA A O 1
ATOM 856 N N . VAL A 1 108 ? 30.222 5.819 -21.637 1.00 64.88 108 VAL A N 1
ATOM 857 C CA . VAL A 1 108 ? 30.664 4.447 -21.887 1.00 64.88 108 VAL A CA 1
ATOM 858 C C . VAL A 1 108 ? 32.129 4.378 -21.458 1.00 64.88 108 VAL A C 1
ATOM 860 O O . VAL A 1 108 ? 32.937 5.177 -21.919 1.00 64.88 108 VAL A O 1
ATOM 863 N N . GLY A 1 109 ? 32.450 3.472 -20.531 1.00 75.25 109 GLY A N 1
ATOM 864 C CA . GLY A 1 109 ? 33.768 3.342 -19.891 1.00 75.25 109 GLY A CA 1
ATOM 865 C C . GLY A 1 109 ? 33.669 3.236 -18.362 1.00 75.25 109 GLY A C 1
ATOM 866 O O . GLY A 1 109 ? 32.581 3.387 -17.805 1.00 75.25 109 GLY A O 1
ATOM 867 N N . ILE A 1 110 ? 34.796 2.994 -17.679 1.00 78.12 110 ILE A N 1
ATOM 868 C CA . ILE A 1 110 ? 34.870 2.824 -16.208 1.00 78.12 110 ILE A CA 1
ATOM 869 C C . ILE A 1 110 ? 34.266 4.036 -15.477 1.00 78.12 110 ILE A C 1
ATOM 871 O O . ILE A 1 110 ? 33.424 3.863 -14.600 1.00 78.12 110 ILE A O 1
ATOM 875 N N . ALA A 1 111 ? 34.568 5.254 -15.938 1.00 79.19 111 ALA A N 1
ATOM 876 C CA . ALA A 1 111 ? 33.990 6.494 -15.408 1.00 79.19 111 ALA A CA 1
ATOM 877 C C . ALA A 1 111 ? 32.452 6.571 -15.552 1.00 79.19 111 ALA A C 1
ATOM 879 O O . ALA A 1 111 ? 31.764 7.204 -14.755 1.00 79.19 111 ALA A O 1
ATOM 880 N N . GLY A 1 112 ? 31.878 5.907 -16.563 1.00 79.38 112 GLY A N 1
ATOM 881 C CA . GLY A 1 112 ? 30.428 5.825 -16.743 1.00 79.38 112 GLY A CA 1
ATOM 882 C C . GLY A 1 112 ? 29.757 4.842 -15.787 1.00 79.38 112 GLY A C 1
ATOM 883 O O . GLY A 1 112 ? 28.624 5.077 -15.367 1.00 79.38 112 GLY A O 1
ATOM 884 N N . ILE A 1 113 ? 30.449 3.759 -15.424 1.00 81.75 113 ILE A N 1
ATOM 885 C CA . ILE A 1 113 ? 29.987 2.808 -14.406 1.00 81.75 113 ILE A CA 1
ATOM 886 C C . ILE A 1 113 ? 30.064 3.459 -13.025 1.00 81.75 113 ILE A C 1
ATOM 888 O O . ILE A 1 113 ? 29.095 3.380 -12.278 1.00 81.75 113 ILE A O 1
ATOM 892 N N . GLU A 1 114 ? 31.157 4.162 -12.723 1.00 86.50 114 GLU A N 1
ATOM 893 C CA . GLU A 1 114 ? 31.323 4.911 -11.473 1.00 86.50 114 GLU A CA 1
ATOM 894 C C . GLU A 1 114 ? 30.213 5.953 -11.291 1.00 86.50 114 GLU A C 1
ATOM 896 O O . GLU A 1 114 ? 29.542 5.970 -10.260 1.00 86.50 114 GLU A O 1
ATOM 901 N N . LYS A 1 115 ? 29.915 6.734 -12.340 1.00 85.12 115 LYS A N 1
ATOM 902 C CA . LYS A 1 115 ? 28.790 7.676 -12.321 1.00 85.12 115 LYS A CA 1
ATOM 903 C C . LYS A 1 115 ? 27.448 6.978 -12.094 1.00 85.12 115 LYS A C 1
ATOM 905 O O . LYS A 1 115 ? 26.658 7.431 -11.277 1.00 85.12 115 LYS A O 1
ATOM 910 N N . ARG A 1 116 ? 27.186 5.853 -12.772 1.00 85.25 116 ARG A N 1
ATOM 911 C CA . ARG A 1 116 ? 25.949 5.073 -12.569 1.00 85.25 116 ARG A CA 1
ATOM 912 C C . ARG A 1 116 ? 25.846 4.509 -11.155 1.00 85.25 116 ARG A C 1
ATOM 914 O O . ARG A 1 116 ? 24.741 4.442 -10.629 1.00 85.25 116 ARG A O 1
ATOM 921 N N . LEU A 1 117 ? 26.962 4.097 -10.555 1.00 86.50 117 LEU A N 1
ATOM 922 C CA . LEU A 1 117 ? 27.002 3.592 -9.187 1.00 86.50 117 LEU A CA 1
ATOM 923 C C . LEU A 1 117 ? 26.700 4.713 -8.185 1.00 86.50 117 LEU A C 1
ATOM 925 O O . LEU A 1 117 ? 25.861 4.521 -7.308 1.00 86.50 117 LEU A O 1
ATOM 929 N N . ALA A 1 118 ? 27.311 5.887 -8.365 1.00 87.25 118 ALA A N 1
ATOM 930 C CA . ALA A 1 118 ? 27.036 7.071 -7.556 1.00 87.25 118 ALA A CA 1
ATOM 931 C C . ALA A 1 118 ? 25.576 7.539 -7.701 1.00 87.25 118 ALA A C 1
ATOM 933 O O . ALA A 1 118 ? 24.891 7.741 -6.699 1.00 87.25 118 ALA A O 1
ATOM 934 N N . ASP A 1 119 ? 25.064 7.616 -8.933 1.00 87.94 119 ASP A N 1
ATOM 935 C CA . ASP A 1 119 ? 23.671 7.981 -9.215 1.00 87.94 119 ASP A CA 1
ATOM 936 C C . ASP A 1 119 ? 22.691 6.966 -8.597 1.00 87.94 119 ASP A C 1
ATOM 938 O O . ASP A 1 119 ? 21.658 7.348 -8.049 1.00 87.94 119 ASP A O 1
ATOM 942 N N . ASN A 1 120 ? 23.001 5.665 -8.657 1.00 87.88 120 ASN A N 1
ATOM 943 C CA . ASN A 1 120 ? 22.176 4.623 -8.045 1.00 87.88 120 ASN A CA 1
ATOM 944 C C . ASN A 1 120 ? 22.191 4.702 -6.514 1.00 87.88 120 ASN A C 1
ATOM 946 O O . ASN A 1 120 ? 21.143 4.562 -5.883 1.00 87.88 120 ASN A O 1
ATOM 950 N N . HIS A 1 121 ? 23.357 4.959 -5.916 1.00 90.81 121 HIS A N 1
ATOM 951 C CA . HIS A 1 121 ? 23.477 5.171 -4.478 1.00 90.81 121 HIS A CA 1
ATOM 952 C C . HIS A 1 121 ? 22.653 6.384 -4.034 1.00 90.81 121 HIS A C 1
ATOM 954 O O . HIS A 1 121 ? 21.889 6.285 -3.077 1.00 90.81 121 HIS A O 1
ATOM 960 N N . HIS A 1 122 ? 22.726 7.493 -4.776 1.00 92.12 122 HIS A N 1
ATOM 961 C CA . HIS A 1 122 ? 21.937 8.685 -4.482 1.00 92.12 122 HIS A CA 1
ATOM 962 C C . HIS A 1 122 ? 20.430 8.418 -4.605 1.00 92.12 122 HIS A C 1
ATOM 964 O O . HIS A 1 122 ? 19.692 8.685 -3.667 1.00 92.12 122 HIS A O 1
ATOM 970 N N . ARG A 1 123 ? 19.968 7.782 -5.690 1.00 89.94 123 ARG A N 1
ATOM 971 C CA . ARG A 1 123 ? 18.548 7.400 -5.850 1.00 89.94 123 ARG A CA 1
ATOM 972 C C . ARG A 1 123 ? 18.047 6.476 -4.743 1.00 89.94 123 ARG A C 1
ATOM 974 O O . ARG A 1 123 ? 16.920 6.626 -4.275 1.00 89.94 123 ARG A O 1
ATOM 981 N N . THR A 1 124 ? 18.879 5.520 -4.337 1.00 89.88 124 THR A N 1
ATOM 982 C CA . THR A 1 124 ? 18.560 4.610 -3.232 1.00 89.88 124 THR A CA 1
ATOM 983 C C . THR A 1 124 ? 18.446 5.393 -1.928 1.00 89.88 124 THR A C 1
ATOM 985 O O . THR A 1 124 ? 17.497 5.180 -1.182 1.00 89.88 124 THR A O 1
ATOM 988 N N . HIS A 1 125 ? 19.351 6.343 -1.684 1.00 92.88 125 HIS A N 1
ATOM 989 C CA . HIS A 1 125 ? 19.295 7.211 -0.514 1.00 92.88 125 HIS A CA 1
ATOM 990 C C . HIS A 1 125 ? 18.031 8.076 -0.493 1.00 92.88 125 HIS A C 1
ATOM 992 O O . HIS A 1 125 ? 17.346 8.089 0.519 1.00 92.88 125 HIS A O 1
ATOM 998 N N . GLU A 1 126 ? 17.658 8.704 -1.611 1.00 93.75 126 GLU A N 1
ATOM 999 C CA . GLU A 1 126 ? 16.411 9.480 -1.705 1.00 93.75 126 GLU A CA 1
ATOM 1000 C C . GLU A 1 126 ? 15.175 8.612 -1.432 1.00 93.75 126 GLU A C 1
ATOM 1002 O O . GLU A 1 126 ? 14.290 8.997 -0.672 1.00 93.75 126 GLU A O 1
ATOM 1007 N N . THR A 1 127 ? 15.143 7.395 -1.986 1.00 93.00 127 THR A N 1
ATOM 1008 C CA . THR A 1 127 ? 14.044 6.444 -1.746 1.00 93.00 127 THR A CA 1
ATOM 1009 C C . THR A 1 127 ? 13.967 6.042 -0.270 1.00 93.00 127 THR A C 1
ATOM 1011 O O . THR A 1 127 ? 12.881 5.963 0.303 1.00 93.00 127 THR A O 1
ATOM 1014 N N . ILE A 1 128 ? 15.118 5.804 0.364 1.00 94.12 128 ILE A N 1
ATOM 1015 C CA . ILE A 1 128 ? 15.208 5.482 1.792 1.00 94.12 128 ILE A CA 1
ATOM 1016 C C . ILE A 1 128 ? 14.749 6.673 2.645 1.00 94.12 128 ILE A C 1
ATOM 1018 O O . ILE A 1 128 ? 13.967 6.487 3.576 1.00 94.12 128 ILE A O 1
ATOM 1022 N N . SER A 1 129 ? 15.188 7.889 2.321 1.00 94.56 129 SER A N 1
ATOM 1023 C CA . SER A 1 129 ? 14.799 9.116 3.023 1.00 94.56 129 SER A CA 1
ATOM 1024 C C . SER A 1 129 ? 13.293 9.356 2.944 1.00 94.56 129 SER A C 1
ATOM 1026 O O . SER A 1 129 ? 12.664 9.614 3.970 1.00 94.56 129 SER A O 1
ATOM 1028 N N . GLN A 1 130 ? 12.692 9.172 1.765 1.00 94.56 130 GLN A N 1
ATOM 1029 C CA . GLN A 1 130 ? 11.242 9.259 1.594 1.00 94.56 130 GLN A CA 1
ATOM 1030 C C . GLN A 1 130 ? 10.503 8.209 2.439 1.00 94.56 130 GLN A C 1
ATOM 1032 O O . GLN A 1 130 ? 9.523 8.531 3.108 1.00 94.56 130 GLN A O 1
ATOM 1037 N N . ALA A 1 131 ? 10.998 6.967 2.480 1.00 95.75 131 ALA A N 1
ATOM 1038 C CA . ALA A 1 131 ? 10.409 5.923 3.316 1.00 95.75 131 ALA A CA 1
ATOM 1039 C C . ALA A 1 131 ? 10.487 6.257 4.819 1.00 95.75 131 ALA A C 1
ATOM 1041 O O . ALA A 1 131 ? 9.545 5.974 5.559 1.00 95.75 131 ALA A O 1
ATOM 1042 N N . PHE A 1 132 ? 11.573 6.881 5.290 1.00 95.06 132 PHE A N 1
ATOM 1043 C CA . PHE A 1 132 ? 11.677 7.340 6.679 1.00 95.06 132 PHE A CA 1
ATOM 1044 C C . PHE A 1 132 ? 10.741 8.506 6.995 1.00 95.06 132 PHE A C 1
ATOM 1046 O O . PHE A 1 132 ? 10.191 8.558 8.099 1.00 95.06 132 PHE A O 1
ATOM 1053 N N . GLU A 1 133 ? 10.534 9.422 6.052 1.00 95.75 133 GLU A N 1
ATOM 1054 C CA . GLU A 1 133 ? 9.561 10.501 6.209 1.00 95.75 133 GLU A CA 1
ATOM 1055 C C . GLU A 1 133 ? 8.136 9.941 6.328 1.00 95.75 133 GLU A C 1
ATOM 1057 O O . GLU A 1 133 ? 7.406 10.290 7.259 1.00 95.75 133 GLU A O 1
ATOM 1062 N N . ASP A 1 134 ? 7.767 8.993 5.464 1.00 94.88 134 ASP A N 1
ATOM 1063 C CA . ASP A 1 134 ? 6.460 8.332 5.513 1.00 94.88 134 ASP A CA 1
ATOM 1064 C C . ASP A 1 134 ? 6.271 7.521 6.801 1.00 94.88 134 ASP A C 1
ATOM 1066 O O . ASP A 1 134 ? 5.215 7.591 7.435 1.00 94.88 134 ASP A O 1
ATOM 1070 N N . MET A 1 135 ? 7.307 6.805 7.251 1.00 94.81 135 MET A N 1
ATOM 1071 C CA . MET A 1 135 ? 7.284 6.131 8.551 1.00 94.81 135 MET A CA 1
ATOM 1072 C C . MET A 1 135 ? 7.130 7.131 9.700 1.00 94.81 135 MET A C 1
ATOM 1074 O O . MET A 1 135 ? 6.394 6.856 10.643 1.00 94.81 135 MET A O 1
ATOM 1078 N N . SER A 1 136 ? 7.768 8.300 9.630 1.00 93.38 136 SER A N 1
ATOM 1079 C CA . SER A 1 136 ? 7.647 9.338 10.662 1.00 93.38 136 SER A CA 1
ATOM 1080 C C . SER A 1 136 ? 6.220 9.882 10.748 1.00 93.38 136 SER A C 1
ATOM 1082 O O . SER A 1 136 ? 5.670 9.966 11.846 1.00 93.38 136 SER A O 1
ATOM 1084 N N . ARG A 1 137 ? 5.581 10.146 9.600 1.00 95.38 137 ARG A N 1
ATOM 1085 C CA . ARG A 1 137 ? 4.163 10.539 9.532 1.00 95.38 137 ARG A CA 1
ATOM 1086 C C . ARG A 1 137 ? 3.249 9.439 10.069 1.00 95.38 137 ARG A C 1
ATOM 1088 O O . ARG A 1 137 ? 2.343 9.712 10.849 1.00 95.38 137 ARG A O 1
ATOM 1095 N N . LEU A 1 138 ? 3.509 8.179 9.710 1.00 94.88 138 LEU A N 1
ATOM 1096 C CA . LEU A 1 138 ? 2.768 7.032 10.242 1.00 94.88 138 LEU A CA 1
ATOM 1097 C C . LEU A 1 138 ? 2.875 6.946 11.774 1.00 94.88 138 LEU A C 1
ATOM 1099 O O . LEU A 1 138 ? 1.875 6.697 12.446 1.00 94.88 138 LEU A O 1
ATOM 1103 N N . MET A 1 139 ? 4.067 7.176 12.330 1.00 92.19 139 MET A N 1
ATOM 1104 C CA . MET A 1 139 ? 4.289 7.191 13.779 1.00 92.19 139 MET A CA 1
ATOM 1105 C C . MET A 1 139 ? 3.572 8.356 14.470 1.00 92.19 139 MET A C 1
ATOM 1107 O O . MET A 1 139 ? 3.083 8.185 15.584 1.00 92.19 139 MET A O 1
ATOM 1111 N N . GLU A 1 140 ? 3.481 9.524 13.834 1.00 93.75 140 GLU A N 1
ATOM 1112 C CA . GLU A 1 140 ? 2.722 10.670 14.347 1.00 93.75 140 GLU A CA 1
ATOM 1113 C C . GLU A 1 140 ? 1.220 10.364 14.421 1.00 93.75 140 GLU A C 1
ATOM 1115 O O . GLU A 1 140 ? 0.627 10.473 15.494 1.00 93.75 140 GLU A O 1
ATOM 1120 N N . TYR A 1 141 ? 0.631 9.826 13.346 1.00 92.31 141 TYR A N 1
ATOM 1121 C CA . TYR A 1 141 ? -0.766 9.375 13.363 1.00 92.31 141 TYR A CA 1
ATOM 1122 C C . TYR A 1 141 ? -1.026 8.291 14.410 1.00 92.31 141 TYR A C 1
ATOM 1124 O O . TYR A 1 141 ? -2.072 8.286 15.064 1.00 92.31 141 TYR A O 1
ATOM 1132 N N . ALA A 1 142 ? -0.076 7.369 14.587 1.00 89.19 142 ALA A N 1
ATOM 1133 C CA . ALA A 1 142 ? -0.168 6.368 15.637 1.00 89.19 142 ALA A CA 1
ATOM 1134 C C . ALA A 1 142 ? -0.186 7.028 17.025 1.00 89.19 142 ALA A C 1
ATOM 1136 O O . ALA A 1 142 ? -1.035 6.679 17.839 1.00 89.19 142 ALA A O 1
ATOM 1137 N N . ARG A 1 143 ? 0.677 8.017 17.301 1.00 88.75 143 ARG A N 1
ATOM 1138 C CA . ARG A 1 143 ? 0.681 8.748 18.584 1.00 88.75 143 ARG A CA 1
ATOM 1139 C C . ARG A 1 143 ? -0.647 9.444 18.862 1.00 88.75 143 ARG A C 1
ATOM 1141 O O . ARG A 1 143 ? -1.156 9.311 19.973 1.00 88.75 143 ARG A O 1
ATOM 1148 N N . ASP A 1 144 ? -1.218 10.123 17.873 1.00 89.94 144 ASP A N 1
ATOM 1149 C CA . ASP A 1 144 ? -2.499 10.822 18.026 1.00 89.94 144 ASP A CA 1
ATOM 1150 C C . ASP A 1 144 ? -3.642 9.849 18.320 1.00 89.94 144 ASP A C 1
ATOM 1152 O O . ASP A 1 144 ? -4.441 10.059 19.237 1.00 89.94 144 ASP A O 1
ATOM 1156 N N . MET A 1 145 ? -3.685 8.731 17.593 1.00 87.62 145 MET A N 1
ATOM 1157 C CA . MET A 1 145 ? -4.673 7.679 17.815 1.00 87.62 145 MET A CA 1
ATOM 1158 C C . MET A 1 145 ? -4.538 7.051 19.211 1.00 87.62 145 MET A C 1
ATOM 1160 O O . MET A 1 145 ? -5.550 6.808 19.869 1.00 87.62 145 MET A O 1
ATOM 1164 N N . VAL A 1 146 ? -3.307 6.846 19.697 1.00 85.25 146 VAL A N 1
ATOM 1165 C CA . VAL A 1 146 ? -3.030 6.346 21.056 1.00 85.25 146 VAL A CA 1
ATOM 1166 C C . VAL A 1 146 ? -3.431 7.362 22.130 1.00 85.25 146 VAL A C 1
ATOM 1168 O O . VAL A 1 146 ? -4.000 6.998 23.163 1.00 85.25 146 VAL A O 1
ATOM 1171 N N . ALA A 1 147 ? -3.157 8.648 21.910 1.00 86.88 147 ALA A N 1
ATOM 1172 C CA . ALA A 1 147 ? -3.551 9.711 22.829 1.00 86.88 147 ALA A CA 1
ATOM 1173 C C . ALA A 1 147 ? -5.080 9.802 22.948 1.00 86.88 147 ALA A C 1
ATOM 1175 O O . ALA A 1 147 ? -5.614 9.844 24.061 1.00 86.88 147 ALA A O 1
ATOM 1176 N N . LEU A 1 148 ? -5.788 9.745 21.814 1.00 86.88 148 LEU A N 1
ATOM 1177 C CA . LEU A 1 148 ? -7.247 9.698 21.777 1.00 86.88 148 LEU A CA 1
ATOM 1178 C C . LEU A 1 148 ? -7.781 8.466 22.512 1.00 86.88 148 LEU A C 1
ATOM 1180 O O . LEU A 1 148 ? -8.686 8.583 23.338 1.00 86.88 148 LEU A O 1
ATOM 1184 N N . SER A 1 149 ? -7.207 7.290 22.257 1.00 84.69 149 SER A N 1
ATOM 1185 C CA . SER A 1 149 ? -7.662 6.058 22.892 1.00 84.69 149 SER A CA 1
ATOM 1186 C C . SER A 1 149 ? -7.478 6.092 24.413 1.00 84.69 149 SER A C 1
ATOM 1188 O O . SER A 1 149 ? -8.367 5.666 25.146 1.00 84.69 149 SER A O 1
ATOM 1190 N N . LYS A 1 150 ? -6.383 6.690 24.904 1.00 80.94 150 LYS A N 1
ATOM 1191 C CA . LYS A 1 150 ? -6.161 6.911 26.341 1.00 80.94 150 LYS A CA 1
ATOM 1192 C C . LYS A 1 150 ? -7.201 7.860 26.945 1.00 80.94 150 LYS A C 1
ATOM 1194 O O . LYS A 1 150 ? -7.751 7.564 28.003 1.00 80.94 150 LYS A O 1
ATOM 1199 N N . ALA A 1 151 ? -7.523 8.957 26.258 1.00 83.75 151 ALA A N 1
ATOM 1200 C CA . ALA A 1 151 ? -8.562 9.885 26.705 1.00 83.75 151 ALA A CA 1
ATOM 1201 C C . ALA A 1 151 ? -9.944 9.210 26.790 1.00 83.75 151 ALA A C 1
ATOM 1203 O O . ALA A 1 151 ? -10.702 9.469 27.728 1.00 83.75 151 ALA A O 1
ATOM 1204 N N . ILE A 1 152 ? -10.261 8.313 25.848 1.00 82.25 152 ILE A N 1
ATOM 1205 C CA . ILE A 1 152 ? -11.490 7.509 25.876 1.00 82.25 152 ILE A CA 1
ATOM 1206 C C . ILE A 1 152 ? -11.483 6.551 27.075 1.00 82.25 152 ILE A C 1
ATOM 1208 O O . ILE A 1 152 ? -12.472 6.519 27.806 1.00 82.25 152 ILE A O 1
ATOM 1212 N N . THR A 1 153 ? -10.381 5.832 27.337 1.00 78.19 153 THR A N 1
ATOM 1213 C CA . THR A 1 153 ? -10.250 4.985 28.540 1.00 78.19 153 THR A CA 1
ATOM 1214 C C . THR A 1 153 ? -10.488 5.793 29.818 1.00 78.19 153 THR A C 1
ATOM 1216 O O . THR A 1 153 ? -11.240 5.358 30.693 1.00 78.19 153 THR A O 1
ATOM 1219 N N . ASP A 1 154 ? -9.879 6.973 29.945 1.00 79.56 154 ASP A N 1
ATOM 1220 C CA . ASP A 1 154 ? -10.012 7.805 31.144 1.00 79.56 154 ASP A CA 1
ATOM 1221 C C . ASP A 1 154 ? -11.462 8.283 31.342 1.00 79.56 154 ASP A C 1
ATOM 1223 O O . ASP A 1 154 ? -11.992 8.239 32.457 1.00 79.56 154 ASP A O 1
ATOM 1227 N N . LYS A 1 155 ? -12.153 8.658 30.255 1.00 81.81 155 LYS A N 1
ATOM 1228 C CA . LYS A 1 155 ? -13.586 9.005 30.280 1.00 81.81 155 LYS A CA 1
ATOM 1229 C C . LYS A 1 155 ? -14.470 7.808 30.635 1.00 81.81 155 LYS A C 1
ATOM 1231 O O . LYS A 1 155 ? -15.405 7.963 31.420 1.00 81.81 155 LYS A O 1
ATOM 1236 N N . LEU A 1 156 ? -14.157 6.627 30.107 1.00 74.88 156 LEU A N 1
ATOM 1237 C CA . LEU A 1 156 ? -14.855 5.379 30.412 1.00 74.88 156 LEU A CA 1
ATOM 1238 C C . LEU A 1 156 ? -14.706 4.999 31.892 1.00 74.88 156 LEU A C 1
ATOM 1240 O O . LEU A 1 156 ? -15.675 4.602 32.535 1.00 74.88 156 LEU A O 1
ATOM 1244 N N . ARG A 1 157 ? -13.510 5.186 32.464 1.00 71.81 157 ARG A N 1
ATOM 1245 C CA . ARG A 1 157 ? -13.248 4.968 33.894 1.00 71.81 157 ARG A CA 1
ATOM 1246 C C . ARG A 1 157 ? -14.007 5.966 34.773 1.00 71.81 157 ARG A C 1
ATOM 1248 O O . ARG A 1 157 ? -14.518 5.566 35.815 1.00 71.81 157 ARG A O 1
ATOM 1255 N N . ALA A 1 158 ? -14.101 7.233 34.364 1.00 75.25 158 ALA A N 1
ATOM 1256 C CA . ALA A 1 158 ? -14.817 8.269 35.114 1.00 75.25 158 ALA A CA 1
ATOM 1257 C C . ALA A 1 158 ? -16.344 8.053 35.144 1.00 75.25 158 ALA A C 1
ATOM 1259 O O . ALA A 1 158 ? -16.993 8.425 36.115 1.00 75.25 158 ALA A O 1
ATOM 1260 N N . LYS A 1 159 ? -16.911 7.428 34.104 1.00 71.62 159 LYS A N 1
ATOM 1261 C CA . LYS A 1 159 ? -18.348 7.118 33.975 1.00 71.62 159 LYS A CA 1
ATOM 1262 C C . LYS A 1 159 ? -18.713 5.674 34.350 1.00 71.62 159 LYS A C 1
ATOM 1264 O O . LYS A 1 159 ? -19.747 5.163 33.916 1.00 71.62 159 LYS A O 1
ATOM 1269 N N . LYS A 1 160 ? -17.866 4.991 35.129 1.00 57.91 160 LYS A N 1
ATOM 1270 C CA . LYS A 1 160 ? -18.041 3.574 35.482 1.00 57.91 160 LYS A CA 1
ATOM 1271 C C . LYS A 1 160 ? -19.389 3.354 36.192 1.00 57.91 160 LYS A C 1
ATOM 1273 O O . LYS A 1 160 ? -19.520 3.666 37.370 1.00 57.91 160 LYS A O 1
ATOM 1278 N N . GLY A 1 161 ? -20.374 2.836 35.451 1.00 60.09 161 GLY A N 1
ATOM 1279 C CA . GLY A 1 161 ? -21.750 2.598 35.909 1.00 60.09 161 GLY A CA 1
ATOM 1280 C C . GLY A 1 161 ? -22.847 2.914 34.879 1.00 60.09 161 GLY A C 1
ATOM 1281 O O . GLY A 1 161 ? -23.941 2.380 35.004 1.00 60.09 161 GLY A O 1
ATOM 1282 N N . GLU A 1 162 ? -22.568 3.735 33.857 1.00 58.97 162 GLU A N 1
ATOM 1283 C CA . GLU A 1 162 ? -23.574 4.177 32.861 1.00 58.97 162 GLU A CA 1
ATOM 1284 C C . GLU A 1 162 ? -23.408 3.513 31.474 1.00 58.97 162 GLU A C 1
ATOM 1286 O O . GLU A 1 162 ? -24.282 3.616 30.620 1.00 58.97 162 GLU A O 1
ATOM 1291 N N . ILE A 1 163 ? -22.284 2.831 31.231 1.00 62.94 163 ILE A N 1
ATOM 1292 C CA . ILE A 1 163 ? -21.898 2.302 29.912 1.00 62.94 163 ILE A CA 1
ATOM 1293 C C . ILE A 1 163 ? -22.049 0.780 29.884 1.00 62.94 163 ILE A C 1
ATOM 1295 O O . ILE A 1 163 ? -21.675 0.098 30.837 1.00 62.94 163 ILE A O 1
ATOM 1299 N N . THR A 1 164 ? -22.585 0.247 28.783 1.00 67.56 164 THR A N 1
ATOM 1300 C CA . THR A 1 164 ? -22.787 -1.192 28.583 1.00 67.56 164 THR A CA 1
ATOM 1301 C C . THR A 1 164 ? -21.446 -1.931 28.512 1.00 67.56 164 THR A C 1
ATOM 1303 O O . THR A 1 164 ? -20.532 -1.529 27.786 1.00 67.56 164 THR A O 1
ATOM 1306 N N . ASP A 1 165 ? -21.329 -3.048 29.234 1.00 69.44 165 ASP A N 1
ATOM 1307 C CA . ASP A 1 165 ? -20.091 -3.840 29.317 1.00 69.44 165 ASP A CA 1
ATOM 1308 C C . ASP A 1 165 ? -19.567 -4.298 27.940 1.00 69.44 165 ASP A C 1
ATOM 1310 O O . ASP A 1 165 ? -18.357 -4.366 27.725 1.00 69.44 165 ASP A O 1
ATOM 1314 N N . ASP A 1 166 ? -20.457 -4.531 26.973 1.00 75.00 166 ASP A N 1
ATOM 1315 C CA . ASP A 1 166 ? -20.130 -4.968 25.608 1.00 75.00 166 ASP A CA 1
ATOM 1316 C C . ASP A 1 166 ? -19.316 -3.927 24.807 1.00 75.00 166 ASP A C 1
ATOM 1318 O O . ASP A 1 166 ? -18.337 -4.259 24.132 1.00 75.00 166 ASP A O 1
ATOM 1322 N N . GLU A 1 167 ? -19.644 -2.637 24.933 1.00 74.75 167 GLU A N 1
ATOM 1323 C CA . GLU A 1 167 ? -18.888 -1.558 24.276 1.00 74.75 167 GLU A CA 1
ATOM 1324 C C . GLU A 1 167 ? -17.486 -1.416 24.878 1.00 74.75 167 GLU A C 1
ATOM 1326 O O . GLU A 1 167 ? -16.495 -1.244 24.162 1.00 74.75 167 GLU A O 1
ATOM 1331 N N . THR A 1 168 ? -17.396 -1.584 26.198 1.00 75.12 168 THR A N 1
ATOM 1332 C CA . THR A 1 168 ? -16.132 -1.578 26.938 1.00 75.12 168 THR A CA 1
ATOM 1333 C C . THR A 1 168 ? -15.232 -2.744 26.523 1.00 75.12 168 THR A C 1
ATOM 1335 O O . THR A 1 168 ? -14.018 -2.571 26.397 1.00 75.12 168 THR A O 1
ATOM 1338 N N . ILE A 1 169 ? -15.800 -3.934 26.299 1.00 77.25 169 ILE A N 1
ATOM 1339 C CA . ILE A 1 169 ? -15.053 -5.122 25.863 1.00 77.25 169 ILE A CA 1
ATOM 1340 C C . ILE A 1 169 ? -14.517 -4.930 24.440 1.00 77.25 169 ILE A C 1
ATOM 1342 O O . ILE A 1 169 ? -13.318 -5.112 24.225 1.00 77.25 169 ILE A O 1
ATOM 1346 N N . ARG A 1 170 ? -15.350 -4.485 23.487 1.00 79.69 170 ARG A N 1
ATOM 1347 C CA . ARG A 1 170 ? -14.905 -4.214 22.105 1.00 79.69 170 ARG A CA 1
ATOM 1348 C C . ARG A 1 170 ? -13.775 -3.192 22.048 1.00 79.69 170 ARG A C 1
ATOM 1350 O O . ARG A 1 170 ? -12.790 -3.393 21.336 1.00 79.69 170 ARG A O 1
ATOM 1357 N N . PHE A 1 171 ? -13.896 -2.116 22.821 1.00 80.38 171 PHE A N 1
ATOM 1358 C CA . PHE A 1 171 ? -12.874 -1.078 22.880 1.00 80.38 171 PHE A CA 1
ATOM 1359 C C . PHE A 1 171 ? -11.537 -1.610 23.424 1.00 80.38 171 PHE A C 1
ATOM 1361 O O . PHE A 1 171 ? -10.480 -1.338 22.855 1.00 80.38 171 PHE A O 1
ATOM 1368 N N . LYS A 1 172 ? -11.568 -2.461 24.458 1.00 77.50 172 LYS A N 1
ATOM 1369 C CA . LYS A 1 172 ? -10.368 -3.134 24.986 1.00 77.50 172 LYS A CA 1
ATOM 1370 C C . LYS A 1 172 ? -9.710 -4.064 23.961 1.00 77.50 172 LYS A C 1
ATOM 1372 O O . LYS A 1 172 ? -8.486 -4.077 23.854 1.00 77.50 172 LYS A O 1
ATOM 1377 N N . THR A 1 173 ? -10.490 -4.814 23.181 1.00 80.50 173 THR A N 1
ATOM 1378 C CA . THR A 1 173 ? -9.956 -5.662 22.099 1.00 80.50 173 THR A CA 1
ATOM 1379 C C . THR A 1 173 ? -9.274 -4.831 21.011 1.00 80.50 173 THR A C 1
ATOM 1381 O O . THR A 1 173 ? -8.240 -5.242 20.479 1.00 80.50 173 THR A O 1
ATOM 1384 N N . TYR A 1 174 ? -9.815 -3.649 20.704 1.00 82.38 174 TYR A N 1
ATOM 1385 C CA . TYR A 1 174 ? -9.214 -2.716 19.752 1.00 82.38 174 TYR A CA 1
ATOM 1386 C C . TYR A 1 174 ? -7.863 -2.183 20.252 1.00 82.38 174 TYR A C 1
ATOM 1388 O O . TYR A 1 174 ? -6.879 -2.247 19.520 1.00 82.38 174 TYR A O 1
ATOM 1396 N N . LEU A 1 175 ? -7.774 -1.769 21.521 1.00 81.88 175 LEU A N 1
ATOM 1397 C CA . LEU A 1 175 ? -6.515 -1.340 22.150 1.00 81.88 175 LEU A CA 1
ATOM 1398 C C . LEU A 1 175 ? -5.431 -2.425 22.110 1.00 81.88 175 LEU A C 1
ATOM 1400 O O . LEU A 1 175 ? -4.297 -2.153 21.714 1.00 81.88 175 LEU A O 1
ATOM 1404 N N . LEU A 1 176 ? -5.795 -3.664 22.456 1.00 81.06 176 LEU A N 1
ATOM 1405 C CA . LEU A 1 176 ? -4.875 -4.802 22.419 1.00 81.06 176 LEU A CA 1
ATOM 1406 C C . LEU A 1 176 ? -4.361 -5.067 20.997 1.00 81.06 176 LEU A C 1
ATOM 1408 O O . LEU A 1 176 ? -3.172 -5.309 20.802 1.00 81.06 176 LEU A O 1
ATOM 1412 N N . SER A 1 177 ? -5.253 -4.982 20.007 1.00 80.81 177 SER A N 1
ATOM 1413 C CA . SER A 1 177 ? -4.929 -5.190 18.589 1.00 80.81 177 SER A CA 1
ATOM 1414 C C . SER A 1 177 ? -4.038 -4.080 18.023 1.00 80.81 177 SER A C 1
ATOM 1416 O O . SER A 1 177 ? -3.219 -4.340 17.146 1.00 80.81 177 SER A O 1
ATOM 1418 N N . LEU A 1 178 ? -4.156 -2.856 18.547 1.00 81.00 178 LEU A N 1
ATOM 1419 C CA . LEU A 1 178 ? -3.258 -1.738 18.243 1.00 81.00 178 LEU A CA 1
ATOM 1420 C C . LEU A 1 178 ? -1.891 -1.848 18.943 1.00 81.00 178 LEU A C 1
ATOM 1422 O O . LEU A 1 178 ? -1.027 -1.001 18.725 1.00 81.00 178 LEU A O 1
ATOM 1426 N N . GLY A 1 179 ? -1.681 -2.848 19.806 1.00 75.25 179 GLY A N 1
ATOM 1427 C CA . GLY A 1 179 ? -0.477 -2.953 20.636 1.00 75.25 179 GLY A CA 1
ATOM 1428 C C . GLY A 1 179 ? -0.394 -1.872 21.717 1.00 75.25 179 GLY A C 1
ATOM 1429 O O . GLY A 1 179 ? 0.646 -1.705 22.354 1.00 75.25 179 GLY A O 1
ATOM 1430 N N . VAL A 1 180 ? -1.48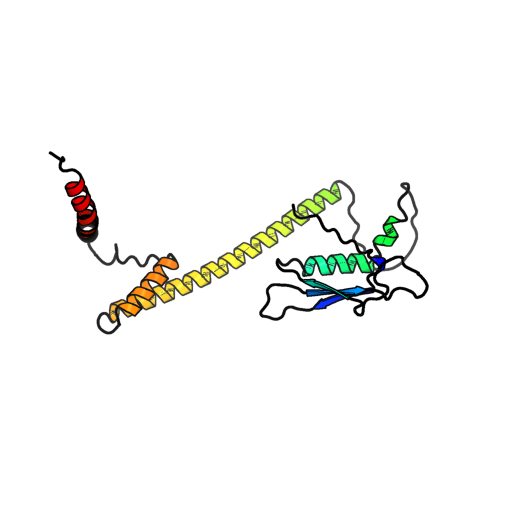9 -1.141 21.947 1.00 73.62 180 VAL A N 1
ATOM 1431 C CA . VAL A 1 180 ? -1.598 -0.180 23.038 1.00 73.62 180 VAL A CA 1
ATOM 1432 C C . VAL A 1 180 ? -1.859 -0.981 24.295 1.00 73.62 180 VAL A C 1
ATOM 1434 O O . VAL A 1 180 ? -2.977 -1.414 24.571 1.00 73.62 180 VAL A O 1
ATOM 1437 N N . SER A 1 181 ? -0.803 -1.197 25.069 1.00 62.41 181 SER A N 1
ATOM 1438 C CA . SER A 1 181 ? -0.932 -1.726 26.417 1.00 62.41 181 SER A CA 1
ATOM 1439 C C . SER A 1 181 ? -1.612 -0.670 27.284 1.00 62.41 181 SER A C 1
ATOM 1441 O O . SER A 1 181 ? -0.940 0.164 27.886 1.00 62.41 181 SER A O 1
ATOM 1443 N N . ASP A 1 182 ? -2.941 -0.693 27.327 1.00 59.22 182 ASP A N 1
ATOM 1444 C CA . ASP A 1 182 ? -3.709 -0.112 28.420 1.00 59.22 182 ASP A CA 1
ATOM 1445 C C . ASP A 1 182 ? -3.668 -1.133 29.564 1.00 59.22 182 ASP A C 1
ATOM 1447 O O . ASP A 1 182 ? -4.347 -2.167 29.516 1.00 59.22 182 ASP A O 1
ATOM 1451 N N . PRO A 1 183 ? -2.757 -0.956 30.535 1.00 50.84 183 PRO A N 1
ATOM 1452 C CA . PRO A 1 183 ? -2.406 -1.995 31.471 1.00 50.84 183 PRO A CA 1
ATOM 1453 C C . PRO A 1 183 ? -3.494 -2.022 32.531 1.00 50.84 183 PRO A C 1
ATOM 1455 O O . PRO A 1 183 ? -3.348 -1.458 33.617 1.00 50.84 183 PRO A O 1
ATOM 1458 N N . VAL A 1 184 ? -4.573 -2.752 32.280 1.00 54.53 184 VAL A N 1
ATOM 1459 C CA . VAL A 1 184 ? -5.539 -3.075 33.339 1.00 54.53 184 VAL A CA 1
ATOM 1460 C C . VAL A 1 184 ? -4.941 -4.041 34.381 1.00 54.53 184 VAL A C 1
ATOM 1462 O O . VAL A 1 184 ? -5.661 -4.676 35.138 1.00 54.53 184 VAL A O 1
ATOM 1465 N N . THR A 1 185 ? -3.615 -4.159 34.457 1.00 54.53 185 THR A N 1
ATOM 1466 C CA . THR A 1 185 ? -2.928 -5.228 35.175 1.00 54.53 185 THR A CA 1
ATOM 1467 C C . THR A 1 185 ? -1.725 -4.784 36.008 1.00 54.53 185 THR A C 1
ATOM 1469 O O . THR A 1 185 ? -1.176 -5.602 36.730 1.00 54.53 185 THR A O 1
ATOM 1472 N N . LYS A 1 186 ? -1.303 -3.509 36.001 1.00 49.56 186 LYS A N 1
ATOM 1473 C CA . LYS A 1 186 ? -0.176 -3.092 36.872 1.00 49.56 186 LYS A CA 1
ATOM 1474 C C . LYS A 1 186 ? -0.329 -1.745 37.568 1.00 49.56 186 LYS A C 1
ATOM 1476 O O . LYS A 1 186 ? 0.076 -1.623 38.713 1.00 49.56 186 LYS A O 1
ATOM 1481 N N . SER A 1 187 ? -0.918 -0.746 36.912 1.00 51.44 187 SER A N 1
ATOM 1482 C CA . SER A 1 187 ? -1.122 0.585 37.512 1.00 51.44 187 SER A CA 1
ATOM 1483 C C . SER A 1 187 ? -2.472 0.738 38.216 1.00 51.44 187 SER A C 1
ATOM 1485 O O . SER A 1 187 ? -2.643 1.659 39.007 1.00 51.44 187 SER A O 1
ATOM 1487 N N . THR A 1 188 ? -3.435 -0.148 37.933 1.00 53.41 188 THR A N 1
ATOM 1488 C CA . THR A 1 188 ? -4.798 -0.070 38.496 1.00 53.41 188 THR A CA 1
ATOM 1489 C C . THR A 1 188 ? -4.893 -0.730 39.879 1.00 53.41 188 THR A C 1
ATOM 1491 O O . THR A 1 188 ? -5.665 -0.277 40.718 1.00 53.41 188 THR A O 1
ATOM 1494 N N . PHE A 1 189 ? -4.075 -1.751 40.149 1.00 51.09 189 PHE A N 1
ATOM 1495 C CA . PHE A 1 189 ? -3.846 -2.269 41.497 1.00 51.09 189 PHE A CA 1
ATOM 1496 C C . PHE A 1 189 ? -2.592 -1.583 42.033 1.00 51.09 189 PHE A C 1
ATOM 1498 O O . PHE A 1 189 ? -1.484 -1.925 41.634 1.00 51.09 189 PHE A O 1
ATOM 1505 N N . GLY A 1 190 ? -2.753 -0.596 42.915 1.00 54.72 190 GLY A N 1
ATOM 1506 C CA . GLY A 1 190 ? -1.632 0.140 43.519 1.00 54.72 190 GLY A CA 1
ATOM 1507 C C . GLY A 1 190 ? -0.622 -0.744 44.272 1.00 54.72 190 GLY A C 1
ATOM 1508 O O . GLY A 1 190 ? 0.453 -0.272 44.627 1.00 54.72 190 GLY A O 1
ATOM 1509 N N . SER A 1 191 ? -0.934 -2.029 44.473 1.00 58.66 191 SER A N 1
ATOM 1510 C CA . SER A 1 191 ? -0.039 -3.047 45.011 1.00 58.66 191 SER A CA 1
ATOM 1511 C C . SER A 1 191 ? 0.194 -4.163 43.989 1.00 58.66 191 SER A C 1
ATOM 1513 O O . SER A 1 191 ? -0.706 -4.945 43.672 1.00 58.66 191 SER A O 1
ATOM 1515 N N . SER A 1 192 ? 1.436 -4.291 43.509 1.00 60.97 192 SER A N 1
ATOM 1516 C CA . SER A 1 192 ? 1.848 -5.369 42.597 1.00 60.97 192 SER A CA 1
ATOM 1517 C C . SER A 1 192 ? 1.559 -6.767 43.162 1.00 60.97 192 SER A C 1
ATOM 1519 O O . SER A 1 192 ? 1.403 -7.709 42.390 1.00 60.97 192 SER A O 1
ATOM 1521 N N . ALA A 1 193 ? 1.489 -6.913 44.488 1.00 67.19 193 ALA A N 1
ATOM 1522 C CA . ALA A 1 193 ? 1.252 -8.189 45.154 1.00 67.19 193 ALA A CA 1
ATOM 1523 C C . ALA A 1 193 ? -0.207 -8.666 45.029 1.00 67.19 193 ALA A C 1
ATOM 1525 O O . ALA A 1 193 ? -0.449 -9.856 44.839 1.00 67.19 193 ALA A O 1
ATOM 1526 N N . GLU A 1 194 ? -1.182 -7.754 45.086 1.00 70.06 194 GLU A N 1
ATOM 1527 C CA . GLU A 1 194 ? -2.606 -8.103 44.971 1.00 70.06 194 GLU A CA 1
ATOM 1528 C C . GLU A 1 194 ? -2.971 -8.546 43.557 1.00 70.06 194 GLU A C 1
ATOM 1530 O O . GLU A 1 194 ? -3.733 -9.497 43.382 1.00 70.06 194 GLU A O 1
ATOM 1535 N N . TYR A 1 195 ? -2.361 -7.909 42.555 1.00 67.19 195 TYR A N 1
ATOM 1536 C CA . TYR A 1 195 ? -2.510 -8.302 41.161 1.00 67.19 195 TYR A CA 1
ATOM 1537 C C . TYR A 1 195 ? -2.037 -9.744 40.924 1.00 67.19 195 TYR A C 1
ATOM 1539 O O . TYR A 1 195 ? -2.798 -10.564 40.412 1.00 67.19 195 TYR A O 1
ATOM 1547 N N . TYR A 1 196 ? -0.814 -10.088 41.353 1.00 81.31 196 TYR A N 1
ATOM 1548 C CA . TYR A 1 196 ? -0.297 -11.451 41.185 1.00 81.31 196 TYR A CA 1
ATOM 1549 C C . TYR A 1 196 ? -1.091 -12.481 41.990 1.00 81.31 196 TYR A C 1
ATOM 1551 O O . TYR A 1 196 ? -1.271 -13.602 41.522 1.00 81.31 196 TYR A O 1
ATOM 1559 N N . LYS A 1 197 ? -1.618 -12.104 43.163 1.00 83.62 197 LYS A N 1
ATOM 1560 C CA . LYS A 1 197 ? -2.492 -12.975 43.956 1.00 83.62 197 LYS A CA 1
ATOM 1561 C C . LYS A 1 197 ? -3.797 -13.292 43.221 1.00 83.62 197 LYS A C 1
ATOM 1563 O O . LYS A 1 197 ? -4.166 -14.458 43.123 1.00 83.62 197 LYS A O 1
ATOM 1568 N N . LYS A 1 198 ? -4.473 -12.281 42.668 1.00 79.94 198 LYS A N 1
ATOM 1569 C CA . LYS A 1 198 ? -5.720 -12.473 41.909 1.00 79.94 198 LYS A CA 1
ATOM 1570 C C . LYS A 1 198 ? -5.499 -13.246 40.614 1.00 79.94 198 LYS A C 1
ATOM 1572 O O . LYS A 1 198 ? -6.279 -14.139 40.300 1.00 79.94 198 LYS A O 1
ATOM 1577 N N . LEU A 1 199 ? -4.393 -12.973 39.927 1.00 81.38 199 LEU A N 1
ATOM 1578 C CA . LEU A 1 199 ? -3.997 -13.725 38.742 1.00 81.38 199 LEU A CA 1
ATOM 1579 C C . LEU A 1 199 ? -3.721 -15.199 39.074 1.00 81.38 199 LEU A C 1
ATOM 1581 O O . LEU A 1 199 ? -4.136 -16.084 38.335 1.00 81.38 199 LEU A O 1
ATOM 1585 N N . ALA A 1 200 ? -3.056 -15.482 40.197 1.00 86.56 200 ALA A N 1
ATOM 1586 C CA . ALA A 1 200 ? -2.819 -16.851 40.645 1.00 86.56 200 ALA A CA 1
ATOM 1587 C C . ALA A 1 200 ? -4.126 -17.589 40.996 1.00 86.56 200 ALA A C 1
ATOM 1589 O O . ALA A 1 200 ? -4.256 -18.770 40.677 1.00 86.56 200 ALA A O 1
ATOM 1590 N N . GLU A 1 201 ? -5.105 -16.908 41.602 1.00 87.00 201 GLU A N 1
ATOM 1591 C CA . GLU A 1 201 ? -6.443 -17.463 41.874 1.00 87.00 201 GLU A CA 1
ATOM 1592 C C . GLU A 1 201 ? -7.203 -17.798 40.571 1.00 87.00 201 GLU A C 1
ATOM 1594 O O . GLU A 1 201 ? -7.762 -18.892 40.446 1.00 87.00 201 GLU A O 1
ATOM 1599 N N . GLU A 1 202 ? -7.179 -16.909 39.571 1.00 85.50 202 GLU A N 1
ATOM 1600 C CA . GLU A 1 202 ? -7.790 -17.165 38.256 1.00 85.50 202 GLU A CA 1
ATOM 1601 C C . GLU A 1 202 ? -7.099 -18.309 37.511 1.00 85.50 202 GLU A C 1
ATOM 1603 O O . GLU A 1 202 ? -7.765 -19.228 37.030 1.00 85.50 202 GLU A O 1
ATOM 1608 N N . LEU A 1 203 ? -5.764 -18.299 37.459 1.00 88.88 203 LEU A N 1
ATOM 1609 C CA . LEU A 1 203 ? -4.987 -19.361 36.824 1.00 88.88 203 LEU A CA 1
ATOM 1610 C C . LEU A 1 203 ? -5.238 -20.707 37.501 1.00 88.88 203 LEU A C 1
ATOM 1612 O O . LEU A 1 203 ? -5.449 -21.700 36.811 1.00 88.88 203 LEU A O 1
ATOM 1616 N N . SER A 1 204 ? -5.279 -20.746 38.834 1.00 88.62 204 SER A N 1
ATOM 1617 C CA . SER A 1 204 ? -5.632 -21.952 39.589 1.00 88.62 204 SER A CA 1
ATOM 1618 C C . SER A 1 204 ? -7.015 -22.474 39.199 1.00 88.62 204 SER A C 1
ATOM 1620 O O . SER A 1 204 ? -7.174 -23.665 38.9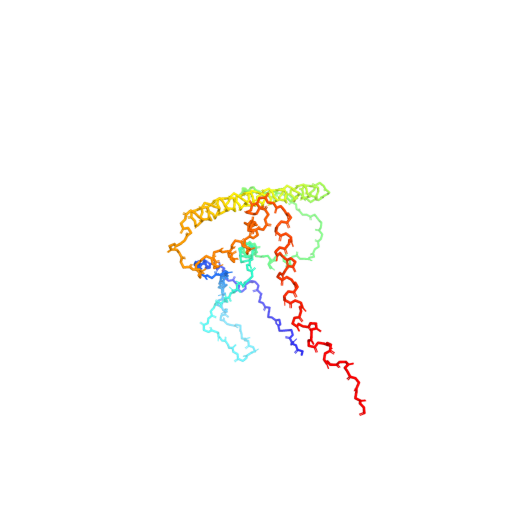44 1.00 88.62 204 SER A O 1
ATOM 1622 N N . THR A 1 205 ? -8.003 -21.588 39.064 1.00 85.88 205 THR A N 1
ATOM 1623 C CA . THR A 1 205 ? -9.375 -21.956 38.685 1.00 85.88 205 THR A CA 1
ATOM 1624 C C . THR A 1 205 ? -9.442 -22.520 37.263 1.00 85.88 205 THR A C 1
ATOM 1626 O O . THR A 1 205 ? -10.050 -23.570 37.043 1.00 85.88 205 THR A O 1
ATOM 1629 N N . ILE A 1 206 ? -8.768 -21.874 36.305 1.00 87.81 206 ILE A N 1
ATOM 1630 C CA . ILE A 1 206 ? -8.707 -22.317 34.902 1.00 87.81 206 ILE A CA 1
ATOM 1631 C C . ILE A 1 206 ? -7.958 -23.646 34.777 1.00 87.81 206 ILE A C 1
ATOM 1633 O O . ILE A 1 206 ? -8.373 -24.511 34.011 1.00 87.81 206 ILE A O 1
ATOM 1637 N N . LEU A 1 207 ? -6.869 -23.827 35.528 1.00 87.75 207 LEU A N 1
ATOM 1638 C CA . LEU A 1 207 ? -6.026 -25.021 35.461 1.00 87.75 207 LEU A CA 1
ATOM 1639 C C . LEU A 1 207 ? -6.605 -26.202 36.256 1.00 87.75 207 LEU A C 1
ATOM 1641 O O . LEU A 1 207 ? -6.395 -27.351 35.869 1.00 87.75 207 LEU A O 1
ATOM 1645 N N . CYS A 1 208 ? -7.378 -25.960 37.319 1.00 81.69 208 CYS A N 1
ATOM 1646 C CA . CYS A 1 208 ? -7.980 -27.024 38.127 1.00 81.69 208 CYS A CA 1
ATOM 1647 C C . CYS A 1 208 ? -8.985 -27.876 37.342 1.00 81.69 208 CYS A C 1
ATOM 1649 O O . CYS A 1 208 ? -9.027 -29.086 37.547 1.00 81.69 208 CYS A O 1
ATOM 1651 N N . GLY A 1 209 ? -9.768 -27.289 36.430 1.00 77.12 209 GLY A N 1
ATOM 1652 C CA . GLY A 1 209 ? -10.714 -28.044 35.597 1.00 77.12 209 GLY A CA 1
ATOM 1653 C C . GLY A 1 209 ? -10.024 -29.118 34.735 1.00 77.12 209 GLY A C 1
ATOM 1654 O O . GLY A 1 209 ? -10.288 -30.308 34.921 1.00 77.12 209 GLY A O 1
ATOM 1655 N N . PRO A 1 210 ? -9.091 -28.737 33.842 1.00 77.88 210 PRO A N 1
ATOM 1656 C CA . PRO A 1 210 ? -8.331 -29.663 33.001 1.00 77.88 210 PRO A CA 1
ATOM 1657 C C . PRO A 1 210 ? -7.511 -30.691 33.791 1.00 77.88 210 PRO A C 1
ATOM 1659 O O . PRO A 1 210 ? -7.433 -31.857 33.399 1.00 77.88 210 PRO A O 1
ATOM 1662 N N . LEU A 1 211 ? -6.909 -30.286 34.915 1.00 75.69 211 LEU A N 1
ATOM 1663 C CA . LEU A 1 211 ? -6.085 -31.180 35.734 1.00 75.69 211 LEU A CA 1
ATOM 1664 C C . LEU A 1 211 ? -6.924 -32.239 36.464 1.00 75.69 211 LEU A C 1
ATOM 1666 O O . LEU A 1 211 ? -6.500 -33.390 36.558 1.00 75.69 211 LEU A O 1
ATOM 1670 N N . LYS A 1 212 ? -8.137 -31.890 36.908 1.00 74.44 212 LYS A N 1
ATOM 1671 C CA . LYS A 1 212 ? -9.047 -32.818 37.596 1.00 74.44 212 LYS A CA 1
ATOM 1672 C C . LYS A 1 212 ? -9.665 -33.851 36.650 1.00 74.44 212 LYS A C 1
ATOM 1674 O O . LYS A 1 212 ? -9.874 -34.994 37.041 1.00 74.44 212 LYS A O 1
ATOM 1679 N N . VAL A 1 213 ? -9.888 -33.488 35.386 1.00 64.81 213 VAL A N 1
ATOM 1680 C CA . VAL A 1 213 ? -10.321 -34.436 34.342 1.00 64.81 213 VAL A CA 1
ATOM 1681 C C . VAL A 1 213 ? -9.223 -35.465 34.045 1.00 64.81 213 VAL A C 1
ATOM 1683 O O . VAL A 1 213 ? -9.511 -36.650 33.888 1.00 64.81 213 VAL A O 1
ATOM 1686 N N . ARG A 1 214 ? -7.948 -35.052 34.053 1.00 56.22 214 ARG A N 1
ATOM 1687 C CA . ARG A 1 214 ? -6.820 -35.962 33.803 1.00 56.22 214 ARG A CA 1
ATOM 1688 C C . ARG A 1 214 ? -6.554 -36.930 34.960 1.00 56.22 214 ARG A C 1
ATOM 1690 O O . ARG A 1 214 ? -6.198 -38.077 34.702 1.00 56.22 214 ARG A O 1
ATOM 1697 N N . SER A 1 215 ? -6.782 -36.518 36.209 1.00 56.00 215 SER A N 1
ATOM 1698 C CA . SER A 1 215 ? -6.636 -37.408 37.373 1.00 56.00 215 SER A CA 1
ATOM 1699 C C . SER A 1 215 ? -7.696 -38.512 37.448 1.00 56.00 215 SER A C 1
ATOM 1701 O O . SER A 1 215 ? -7.425 -39.560 38.018 1.00 56.00 215 SER A O 1
ATOM 1703 N N . VAL A 1 216 ? -8.884 -38.316 36.860 1.00 55.88 216 VAL A N 1
ATOM 1704 C CA . VAL A 1 216 ? -9.933 -39.359 36.810 1.00 55.88 216 VAL A CA 1
ATOM 1705 C C . VAL A 1 216 ? -9.660 -40.378 35.695 1.00 55.88 216 VAL A C 1
ATOM 1707 O O . VAL A 1 216 ? -10.045 -41.534 35.807 1.00 55.88 216 VAL A O 1
ATOM 1710 N N . SER A 1 217 ? -8.920 -39.994 34.648 1.00 53.78 217 SER A N 1
ATOM 1711 C CA . SER A 1 217 ? -8.514 -40.911 33.570 1.00 53.78 217 SER A CA 1
ATOM 1712 C C . SER A 1 217 ? -7.329 -41.834 33.906 1.00 53.78 217 SER A C 1
ATOM 1714 O O . SER A 1 217 ? -6.933 -42.615 33.046 1.00 53.78 217 SER A O 1
ATOM 1716 N N . SER A 1 218 ? -6.742 -41.750 35.112 1.00 51.34 218 SER A N 1
ATOM 1717 C CA . SER A 1 218 ? -5.583 -42.574 35.509 1.00 51.34 218 SER A CA 1
ATOM 1718 C C . SER A 1 218 ? -5.823 -43.504 36.709 1.00 51.34 218 SER A C 1
ATOM 1720 O O . SER A 1 218 ? -4.853 -44.024 37.263 1.00 51.34 218 SER A O 1
ATOM 1722 N N . SER A 1 219 ? -7.070 -43.719 37.141 1.00 44.19 219 SER A N 1
ATOM 1723 C CA . S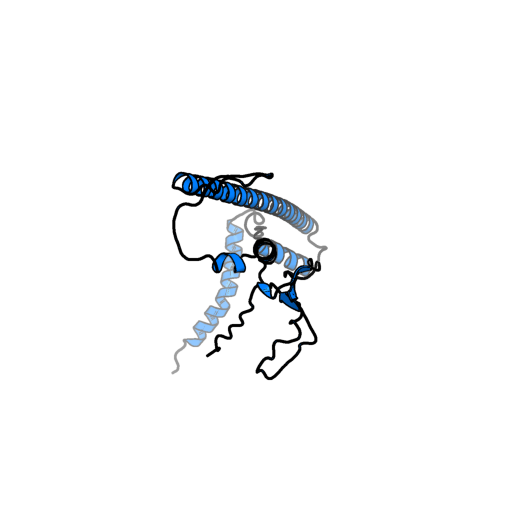ER A 1 219 ? -7.371 -44.792 38.101 1.00 44.19 219 SER A CA 1
ATOM 1724 C C . SER A 1 219 ? -7.367 -46.148 37.373 1.00 44.19 219 SER A C 1
ATOM 1726 O O . SER A 1 219 ? -7.924 -46.231 36.277 1.00 44.19 219 SER A O 1
ATOM 1728 N N . PRO A 1 220 ? -6.698 -47.179 37.922 1.00 48.78 220 PRO A N 1
ATOM 1729 C CA . PRO A 1 220 ? -6.433 -48.435 37.228 1.00 48.78 220 PRO A CA 1
ATOM 1730 C C . PRO A 1 220 ? -7.726 -49.228 37.032 1.00 48.78 220 PRO A C 1
ATOM 1732 O O . PRO A 1 220 ? -8.571 -49.292 37.921 1.00 48.78 220 PRO A O 1
ATOM 1735 N N . VAL A 1 221 ? -7.864 -49.806 35.842 1.00 46.06 221 VAL A N 1
ATOM 1736 C CA . VAL A 1 221 ? -8.856 -50.839 35.546 1.00 46.06 221 VAL A CA 1
ATOM 1737 C C . VAL A 1 221 ? -8.417 -52.088 36.317 1.00 46.06 221 VAL A C 1
ATOM 1739 O O . VAL A 1 221 ? -7.339 -52.609 36.024 1.00 46.06 221 VAL A O 1
ATOM 1742 N N . ASP A 1 222 ? -9.195 -52.478 37.331 1.00 40.44 222 ASP A N 1
ATOM 1743 C CA . ASP A 1 222 ? -9.178 -53.830 37.915 1.00 40.44 222 ASP A CA 1
ATOM 1744 C C . ASP A 1 222 ? -9.555 -54.884 36.858 1.00 40.44 222 ASP A C 1
ATOM 1746 O O . ASP A 1 222 ? -10.452 -54.596 36.025 1.00 40.44 222 ASP A O 1
#

Foldseek 3Di:
DPPPDDDDDDLVQFPDKDWDDDDPPAPKTKIKTFGDDDDPPDDDDDPDDDDPDRIDIDIGRPDPPVVCRVVSRVCSVVVVVVVVVVPDDDDDDDDDDDDDDDDDPCPDDPVNVVVVVVVVVVVVVVVVVVVVVVVVVVVVVLVVVLVVLVVVVVVCVVPPPPDDVVVVVVSVVVCVVSVNCPPPQDVVPVDNVVSVVVVVVVVCVVVVVVVVVVVVVPDDDD

Radius of gyration: 35.0 Å; chains: 1; bounding box: 58×74×96 Å

InterPro domains:
  IPR011993 PH-like domain superfamily [G3DSA:2.30.29.30] (2-86)
  IPR021648 Vacuolar protein sorting protein 36, GLUE domain [PS51495] (1-88)
  IPR037855 Vacuolar protein sorting protein 36 [PTHR13128] (3-212)
  IPR040608 Snf8/Vps36 family [PF04157] (108-207)

pLDDT: mean 73.68, std 16.16, range [33.16, 95.75]

Secondary structure (DSSP, 8-state):
----------GGGEEEEEEEPPPTT-S--EEEEEEPPPPTT----SS-S--S--EEEEE-SSS-HHHHHHHHHHHHHTTTTTTTSS----S---------S-------SHHHHHHHHHHHHHHHHHHHHHHHHHHHHHHHHHHHHHHHHHHHHHHHHHTTTSS-HHHHHHHHHHHHHTT----TTTTSSSSHHHHHHHHHHHHHHHHHHHHHHHHHTTS---

Organism: NCBI:txid637853

Sequence (222 aa):
MFQDCRLILHHSLVAGIEKHHKSMFRRGGKIILSLHPRPAGQQQRGPFSSSPFNYIRLVFRNGGEDEFFEKYKEALGLNMWERTLSGVCSSSAPVLSRNSNTMLPRAVGIAGIEKRLADNHHRTHETISQAFEDMSRLMEYARDMVALSKAITDKLRAKKGEITDDETIRFKTYLLSLGVSDPVTKSTFGSSAEYYKKLAEELSTILCGPLKVRSVSSSPVD